Protein AF-0000000076553055 (afdb_homodimer)

InterPro domains:
  IPR004360 Glyoxalase/fosfomycin resistance/dioxygenase domain [PF00903] (12-117)
  IPR029068 Glyoxalase/Bleomycin resistance protein/Dihydroxybiphenyl dioxygenase [G3DSA:3.10.180.10] (3-123)
  IPR029068 Glyoxalase/Bleomycin resistance protein/Dihydroxybiphenyl dioxygenase [SSF54593] (8-121)
  IPR037523 Vicinal oxygen chelate (VOC), core domain [PS51819] (5-120)

Radius of gyration: 17.99 Å; Cα contacts (8 Å, |Δi|>4): 576; chains: 2; bounding box: 46×47×43 Å

Secondary structure (DSSP, 8-state):
-----EEEEEEEEEES-HHHHHHHHHHTT-EEEESTT-SSEEEEEETTEEEEEEE-TT--GGG---EEEEEE-TT-HHHHHHHHHHTTPPPSEEEEE-TTSEEEEEEE-TT--EEEEEEEPP--/-----EEEEEEEEEES-HHHHHHHHHHTT-EEEE-TT-SSEEEEEETTEEEEEEE-TT--GGG---EEEEEE-TT-HHHHHHHHHHTTPPPSEEEEE-TTSEEEEEEE-TT--EEEEEEE----

Foldseek 3Di:
DPDDDDDDDAAEAEDQWQVLQQVLVVLLVWDKDADPPDGAKMWIDDPHGIYIYGYDNPAAQVPDPAEDEAEDDPPCQVVSVVSSVVSVFDWPADFDADPVQWTWTWGADPRNYIYIYIYHHPDD/DPDDDDDDDAAEDEDQFQVLQQVLVVLLVWDKDADPPDRAKMWIDDPHGIYIYGYDNPAAQVPDPAEDEAEDDPPCQVVSVVSSVVSVFDWPADFDADPVQWTWTWGADPRNYIYIYIYGHPDD

Nearest PDB structures (foldseek):
  2zw7-assembly1_B  TM=8.137E-01  e=8.213E-08  Streptomyces verticillus
  1lqp-assembly1_B  TM=7.360E-01  e=7.766E-07  Pseudomonas aeruginosa
  5umq-assembly1_A  TM=7.474E-01  e=1.642E-06  Streptomyces sp. CB03234
  4hc5-assembly2_C  TM=7.451E-01  e=1.748E-06  Sphaerobacter thermophilus DSM 20745
  2i7r-assembly1_B  TM=7.093E-01  e=3.697E-06  Streptococcus pneumoniae

Organism: NCBI:txid570835

Structure (mmCIF, N/CA/C/O backbone):
data_AF-0000000076553055-model_v1
#
loop_
_entity.id
_entity.type
_entity.pdbx_description
1 polymer 'Glyoxalase/bleomycin resistance protein/dioxygenase superfamily protein'
#
loop_
_atom_site.group_PDB
_atom_site.id
_atom_site.type_symbol
_atom_site.label_atom_id
_atom_site.label_alt_id
_atom_site.label_comp_id
_atom_site.label_asym_id
_atom_site.label_entity_id
_atom_site.label_seq_id
_atom_site.pdbx_PDB_ins_code
_atom_site.Cartn_x
_atom_site.Cartn_y
_atom_site.Cartn_z
_atom_site.occupancy
_atom_site.B_iso_or_equiv
_atom_site.auth_seq_id
_atom_site.auth_comp_id
_atom_site.auth_asym_id
_atom_site.auth_atom_id
_atom_site.pdbx_PDB_model_num
ATOM 1 N N . MET A 1 1 ? 15.133 11.273 20.828 1 42 1 MET A N 1
ATOM 2 C CA . MET A 1 1 ? 14.531 9.953 20.609 1 42 1 MET A CA 1
ATOM 3 C C . MET A 1 1 ? 13.5 10.008 19.5 1 42 1 MET A C 1
ATOM 5 O O . MET A 1 1 ? 12.531 10.766 19.578 1 42 1 MET A O 1
ATOM 9 N N . THR A 1 2 ? 13.922 9.945 18.328 1 54 2 THR A N 1
ATOM 10 C CA . THR A 1 2 ? 13.062 10.391 17.25 1 54 2 THR A CA 1
ATOM 11 C C . THR A 1 2 ? 11.688 9.734 17.344 1 54 2 THR A C 1
ATOM 13 O O . THR A 1 2 ? 11.578 8.508 17.406 1 54 2 THR A O 1
ATOM 16 N N . ASN A 1 3 ? 10.789 10.422 17.969 1 76.19 3 ASN A N 1
ATOM 17 C CA . ASN A 1 3 ? 9.484 9.922 18.391 1 76.19 3 ASN A CA 1
ATOM 18 C C . ASN A 1 3 ? 8.695 9.344 17.219 1 76.19 3 ASN A C 1
ATOM 20 O O . ASN A 1 3 ? 8.484 10.016 16.203 1 76.19 3 ASN A O 1
ATOM 24 N N . LYS A 1 4 ? 8.508 8.023 17.312 1 90.75 4 LYS A N 1
ATOM 25 C CA . LYS A 1 4 ? 7.703 7.301 16.344 1 90.75 4 LYS A CA 1
ATOM 26 C C . LYS A 1 4 ? 6.285 7.863 16.266 1 90.75 4 LYS A C 1
ATOM 28 O O . LYS A 1 4 ? 5.715 8.258 17.281 1 90.75 4 LYS A O 1
ATOM 33 N N . SER A 1 5 ? 5.855 8.07 15.008 1 96.88 5 SER A N 1
ATOM 34 C CA . SER A 1 5 ? 4.48 8.523 14.805 1 96.88 5 SER A CA 1
ATOM 35 C C . SER A 1 5 ? 3.662 7.496 14.039 1 96.88 5 SER A C 1
ATOM 37 O O . SER A 1 5 ? 2.449 7.391 14.234 1 96.88 5 SER A O 1
ATOM 39 N N . ILE A 1 6 ? 4.336 6.668 13.258 1 98.5 6 ILE A N 1
ATOM 40 C CA . ILE A 1 6 ? 3.611 5.75 12.383 1 98.5 6 ILE A CA 1
ATOM 41 C C . ILE A 1 6 ? 3.461 4.395 13.078 1 98.5 6 ILE A C 1
ATOM 43 O O . ILE A 1 6 ? 4.453 3.783 13.477 1 98.5 6 ILE A O 1
ATOM 47 N N . ALA A 1 7 ? 2.285 3.941 13.172 1 98.25 7 ALA A N 1
ATOM 48 C CA . ALA A 1 7 ? 1.979 2.674 13.828 1 98.25 7 ALA A CA 1
ATOM 49 C C . ALA A 1 7 ? 1.843 1.545 12.805 1 98.25 7 ALA A C 1
ATOM 51 O O . ALA A 1 7 ? 2.188 0.396 13.094 1 98.25 7 ALA A O 1
ATOM 52 N N . LEU A 1 8 ? 1.341 1.896 11.656 1 98.31 8 LEU A N 1
ATOM 53 C CA . LEU A 1 8 ? 1.063 0.914 10.609 1 98.31 8 LEU A CA 1
ATOM 54 C C . LEU A 1 8 ? 0.913 1.59 9.258 1 98.31 8 LEU A C 1
ATOM 56 O O . LEU A 1 8 ? 0.391 2.703 9.164 1 98.31 8 LEU A O 1
ATOM 60 N N . VAL A 1 9 ? 1.354 0.974 8.242 1 98.81 9 VAL A N 1
ATOM 61 C CA . VAL A 1 9 ? 1.189 1.438 6.871 1 98.81 9 VAL A CA 1
ATOM 62 C C . VAL A 1 9 ? 0.343 0.44 6.086 1 98.81 9 VAL A C 1
ATOM 64 O O . VAL A 1 9 ? 0.634 -0.758 6.074 1 98.81 9 VAL A O 1
ATOM 67 N N . VAL A 1 10 ? -0.658 0.919 5.43 1 98.81 10 VAL A N 1
ATOM 68 C CA . VAL A 1 10 ? -1.62 0.045 4.77 1 98.81 10 VAL A CA 1
ATOM 69 C C . VAL A 1 10 ? -1.794 0.478 3.314 1 98.81 10 VAL A C 1
ATOM 71 O O . VAL A 1 10 ? -2.121 1.635 3.039 1 98.81 10 VAL A O 1
ATOM 74 N N . PRO A 1 11 ? -1.602 -0.403 2.377 1 98.88 11 PRO A N 1
ATOM 75 C CA . PRO A 1 11 ? -1.934 -0.042 0.997 1 98.88 11 PRO A CA 1
ATOM 76 C C . PRO A 1 11 ? -3.43 0.172 0.786 1 98.88 11 PRO A C 1
ATOM 78 O O . PRO A 1 11 ? -4.25 -0.534 1.382 1 98.88 11 PRO A O 1
ATOM 81 N N . VAL A 1 12 ? -3.738 1.107 -0.026 1 98.81 12 VAL A N 1
ATOM 82 C CA . VAL A 1 12 ? -5.109 1.354 -0.464 1 98.81 12 VAL A CA 1
ATOM 83 C C . VAL A 1 12 ? -5.223 1.112 -1.968 1 98.81 12 VAL A C 1
ATOM 85 O O . VAL A 1 12 ? -4.598 1.818 -2.764 1 98.81 12 VAL A O 1
ATOM 88 N N . LEU A 1 13 ? -5.988 0.169 -2.322 1 98.81 13 LEU A N 1
ATOM 89 C CA . LEU A 1 13 ? -6.121 -0.215 -3.725 1 98.81 13 LEU A CA 1
ATOM 90 C C . LEU A 1 13 ? -7.363 0.418 -4.344 1 98.81 13 LEU A C 1
ATOM 92 O O . LEU A 1 13 ? -8.469 0.284 -3.811 1 98.81 13 LEU A O 1
ATOM 96 N N . PRO A 1 14 ? -7.164 1.111 -5.422 1 98.69 14 PRO A N 1
ATOM 97 C CA . PRO A 1 14 ? -8.328 1.64 -6.141 1 98.69 14 PRO A CA 1
ATOM 98 C C . PRO A 1 14 ? -9.109 0.556 -6.879 1 98.69 14 PRO A C 1
ATOM 100 O O . PRO A 1 14 ? -8.508 -0.333 -7.492 1 98.69 14 PRO A O 1
ATOM 103 N N . VAL A 1 15 ? -10.367 0.671 -6.832 1 98.25 15 VAL A N 1
ATOM 104 C CA . VAL A 1 15 ? -11.227 -0.278 -7.531 1 98.25 15 VAL A CA 1
ATOM 105 C C . VAL A 1 15 ? -12.414 0.459 -8.148 1 98.25 15 VAL A C 1
ATOM 107 O O . VAL A 1 15 ? -12.859 1.481 -7.625 1 98.25 15 VAL A O 1
ATOM 110 N N . SER A 1 16 ? -12.93 -0.044 -9.25 1 96.94 16 SER A N 1
ATOM 111 C CA . SER A 1 16 ? -14.055 0.607 -9.922 1 96.94 16 SER A CA 1
ATOM 112 C C . SER A 1 16 ? -15.383 0.08 -9.398 1 96.94 16 SER A C 1
ATOM 114 O O . SER A 1 16 ? -16.406 0.774 -9.469 1 96.94 16 SER A O 1
ATOM 116 N N . ASP A 1 17 ? -15.43 -1.115 -8.961 1 95.94 17 ASP A N 1
ATOM 117 C CA . ASP A 1 17 ? -16.594 -1.816 -8.406 1 95.94 17 ASP A CA 1
ATOM 118 C C . ASP A 1 17 ? -16.219 -2.574 -7.137 1 95.94 17 ASP A C 1
ATOM 120 O O . ASP A 1 17 ? -15.508 -3.586 -7.195 1 95.94 17 ASP A O 1
ATOM 124 N N . LEU A 1 18 ? -16.734 -2.115 -6.059 1 96.56 18 LEU A N 1
ATOM 125 C CA . LEU A 1 18 ? -16.328 -2.625 -4.754 1 96.56 18 LEU A CA 1
ATOM 126 C C . LEU A 1 18 ? -16.75 -4.078 -4.582 1 96.56 18 LEU A C 1
ATOM 128 O O . LEU A 1 18 ? -15.977 -4.902 -4.086 1 96.56 18 LEU A O 1
ATOM 132 N N . THR A 1 19 ? -17.953 -4.395 -4.965 1 96.12 19 THR A N 1
ATOM 133 C CA . THR A 1 19 ? -18.469 -5.754 -4.816 1 96.12 19 THR A CA 1
ATOM 134 C C . THR A 1 19 ? -17.625 -6.734 -5.633 1 96.12 19 THR A C 1
ATOM 136 O O . THR A 1 19 ? -17.234 -7.793 -5.133 1 96.12 19 THR A O 1
ATOM 139 N N . ARG A 1 20 ? -17.359 -6.363 -6.852 1 96.94 20 ARG A N 1
ATOM 140 C CA . ARG A 1 20 ? -16.531 -7.199 -7.711 1 96.94 20 ARG A CA 1
ATOM 141 C C . ARG A 1 20 ? -15.141 -7.391 -7.113 1 96.94 20 ARG A C 1
ATOM 143 O O . ARG A 1 20 ? -14.594 -8.5 -7.137 1 96.94 20 ARG A O 1
ATOM 150 N N . ALA A 1 21 ? -14.594 -6.348 -6.566 1 97.88 21 ALA A N 1
ATOM 151 C CA . ALA A 1 21 ? -13.266 -6.422 -5.953 1 97.88 21 ALA A CA 1
ATOM 152 C C . ALA A 1 21 ? -13.281 -7.336 -4.734 1 97.88 21 ALA A C 1
ATOM 154 O O . ALA A 1 21 ? -12.414 -8.203 -4.59 1 97.88 21 ALA A O 1
ATOM 155 N N . ILE A 1 22 ? -14.203 -7.184 -3.898 1 97.44 22 ILE A N 1
ATOM 156 C CA . ILE A 1 22 ? -14.32 -7.98 -2.684 1 97.44 22 ILE A CA 1
ATOM 157 C C . ILE A 1 22 ? -14.414 -9.461 -3.045 1 97.44 22 ILE A C 1
ATOM 159 O O . ILE A 1 22 ? -13.734 -10.297 -2.447 1 97.44 22 ILE A O 1
ATOM 163 N N . ASP A 1 23 ? -15.195 -9.758 -4.051 1 98.31 23 ASP A N 1
ATOM 164 C CA . ASP A 1 23 ? -15.328 -11.141 -4.5 1 98.31 23 ASP A CA 1
ATOM 165 C C . ASP A 1 23 ? -13.977 -11.695 -4.957 1 98.31 23 ASP A C 1
ATOM 167 O O . ASP A 1 23 ? -13.633 -12.836 -4.637 1 98.31 23 ASP A O 1
ATOM 171 N N . PHE A 1 24 ? -13.297 -10.906 -5.672 1 98.81 24 PHE A N 1
ATOM 172 C CA . PHE A 1 24 ? -11.977 -11.312 -6.145 1 98.81 24 PHE A CA 1
ATOM 173 C C . PHE A 1 24 ? -11.055 -11.617 -4.977 1 98.81 24 PHE A C 1
ATOM 175 O O . PHE A 1 24 ? -10.422 -12.672 -4.941 1 98.81 24 PHE A O 1
ATOM 182 N N . TYR A 1 25 ? -10.969 -10.75 -4.027 1 98.75 25 TYR A N 1
ATOM 183 C CA . TYR A 1 25 ? -10.023 -10.906 -2.93 1 98.75 25 TYR A CA 1
ATOM 184 C C . TYR A 1 25 ? -10.469 -12.016 -1.979 1 98.75 25 TYR A C 1
ATOM 186 O O . TYR A 1 25 ? -9.633 -12.648 -1.326 1 98.75 25 TYR A O 1
ATOM 194 N N . HIS A 1 26 ? -11.742 -12.289 -1.912 1 98.62 26 HIS A N 1
ATOM 195 C CA . HIS A 1 26 ? -12.203 -13.469 -1.186 1 98.62 26 HIS A CA 1
ATOM 196 C C . HIS A 1 26 ? -11.617 -14.75 -1.784 1 98.62 26 HIS A C 1
ATOM 198 O O . HIS A 1 26 ? -11.242 -15.664 -1.052 1 98.62 26 HIS A O 1
ATOM 204 N N . ARG A 1 27 ? -11.547 -14.766 -3.113 1 98.44 27 ARG A N 1
ATOM 205 C CA . ARG A 1 27 ? -10.969 -15.922 -3.781 1 98.44 27 ARG A CA 1
ATOM 206 C C . ARG A 1 27 ? -9.477 -16.047 -3.467 1 98.44 27 ARG A C 1
ATOM 208 O O . ARG A 1 27 ? -8.898 -17.125 -3.613 1 98.44 27 ARG A O 1
ATOM 215 N N . LEU A 1 28 ? -8.914 -14.961 -3.09 1 98.38 28 LEU A N 1
ATOM 216 C CA . LEU A 1 28 ? -7.512 -14.984 -2.701 1 98.38 28 LEU A CA 1
ATOM 217 C C . LEU A 1 28 ? -7.363 -15.297 -1.216 1 98.38 28 LEU A C 1
ATOM 219 O O . LEU A 1 28 ? -6.25 -15.297 -0.683 1 98.38 28 LEU A O 1
ATOM 223 N N . GLY A 1 29 ? -8.406 -15.469 -0.526 1 98.06 29 GLY A N 1
ATOM 224 C CA . GLY A 1 29 ? -8.359 -15.883 0.867 1 98.06 29 GLY A CA 1
ATOM 225 C C . GLY A 1 29 ? -8.477 -14.719 1.838 1 98.06 29 GLY A C 1
ATOM 226 O O . GLY A 1 29 ? -8.312 -14.898 3.047 1 98.06 29 GLY A O 1
ATOM 227 N N . PHE A 1 30 ? -8.727 -13.555 1.331 1 98.56 30 PHE A N 1
ATOM 228 C CA . PHE A 1 30 ? -8.945 -12.414 2.213 1 98.56 30 PHE A CA 1
ATOM 229 C C . PHE A 1 30 ? -10.359 -12.43 2.773 1 98.56 30 PHE A C 1
ATOM 231 O O . PHE A 1 30 ? -11.305 -12.844 2.092 1 98.56 30 PHE A O 1
ATOM 238 N N . THR A 1 31 ? -10.461 -11.938 4.016 1 98.06 31 THR A N 1
ATOM 239 C CA . THR A 1 31 ? -11.758 -11.555 4.551 1 98.06 31 THR A CA 1
ATOM 240 C C . THR A 1 31 ? -12.008 -10.062 4.344 1 98.06 31 THR A C 1
ATOM 242 O O . THR A 1 31 ? -11.086 -9.312 4.02 1 98.06 31 THR A O 1
ATOM 245 N N . SER A 1 32 ? -13.297 -9.602 4.449 1 96.81 32 SER A N 1
ATOM 246 C CA . SER A 1 32 ? -13.594 -8.211 4.141 1 96.81 32 SER A CA 1
ATOM 247 C C . SER A 1 32 ? -14.617 -7.633 5.121 1 96.81 32 SER A C 1
ATOM 249 O O . SER A 1 32 ? -15.367 -8.383 5.75 1 96.81 32 SER A O 1
ATOM 251 N N . LYS A 1 33 ? -14.531 -6.352 5.285 1 94.75 33 LYS A N 1
ATOM 252 C CA . LYS A 1 33 ? -15.531 -5.531 5.969 1 94.75 33 LYS A CA 1
ATOM 253 C C . LYS A 1 33 ? -15.773 -4.223 5.223 1 94.75 33 LYS A C 1
ATOM 255 O O . LYS A 1 33 ? -14.828 -3.473 4.957 1 94.75 33 LYS A O 1
ATOM 260 N N . ARG A 1 34 ? -16.984 -3.961 4.844 1 92.5 34 ARG A N 1
ATOM 261 C CA . ARG A 1 34 ? -17.312 -2.691 4.203 1 92.5 34 ARG A CA 1
ATOM 262 C C . ARG A 1 34 ? -17.422 -1.572 5.234 1 92.5 34 ARG A C 1
ATOM 264 O O . ARG A 1 34 ? -17.812 -1.813 6.379 1 92.5 34 ARG A O 1
ATOM 271 N N . TYR A 1 35 ? -16.938 -0.39 4.676 1 83.75 35 TYR A N 1
ATOM 272 C CA . TYR A 1 35 ? -17.203 0.773 5.512 1 83.75 35 TYR A CA 1
ATOM 273 C C . TYR A 1 35 ? -18.688 1.13 5.5 1 83.75 35 TYR A C 1
ATOM 275 O O . TYR A 1 35 ? -19.25 1.438 4.445 1 83.75 35 TYR A O 1
ATOM 283 N N . ARG A 1 36 ? -19.203 1.171 6.652 1 75.31 36 ARG A N 1
ATOM 284 C CA . ARG A 1 36 ? -20.641 1.427 6.762 1 75.31 36 ARG A CA 1
ATOM 285 C C . ARG A 1 36 ? -21.391 0.846 5.57 1 75.31 36 ARG A C 1
ATOM 287 O O . ARG A 1 36 ? -20.828 0.099 4.773 1 75.31 36 ARG A O 1
ATOM 294 N N . ASP A 1 37 ? -22.641 1.062 5.414 1 63.97 37 ASP A N 1
ATOM 295 C CA . ASP A 1 37 ? -23.484 0.539 4.348 1 63.97 37 ASP A CA 1
ATOM 296 C C . ASP A 1 37 ? -23.172 1.215 3.016 1 63.97 37 ASP A C 1
ATOM 298 O O . ASP A 1 37 ? -23.953 1.094 2.061 1 63.97 37 ASP A O 1
ATOM 302 N N . GLY A 1 38 ? -21.891 1.761 3.037 1 70.62 38 GLY A N 1
ATOM 303 C CA . GLY A 1 38 ? -21.656 2.428 1.766 1 70.62 38 GLY A CA 1
ATOM 304 C C . GLY A 1 38 ? -20.859 1.587 0.787 1 70.62 38 GLY A C 1
ATOM 305 O O . GLY A 1 38 ? -20.453 0.468 1.107 1 70.62 38 GLY A O 1
ATOM 306 N N . ASP A 1 39 ? -20.844 1.994 -0.459 1 81.25 39 ASP A N 1
ATOM 307 C CA . ASP A 1 39 ? -20.25 1.276 -1.581 1 81.25 39 ASP A CA 1
ATOM 308 C C . ASP A 1 39 ? -18.969 1.971 -2.062 1 81.25 39 ASP A C 1
ATOM 310 O O . ASP A 1 39 ? -18.641 1.913 -3.248 1 81.25 39 ASP A O 1
ATOM 314 N N . PHE A 1 40 ? -18.234 2.539 -1.039 1 91.81 40 PHE A N 1
ATOM 315 C CA . PHE A 1 40 ? -17.109 3.303 -1.578 1 91.81 40 PHE A CA 1
ATOM 316 C C . PHE A 1 40 ? -15.805 2.871 -0.935 1 91.81 40 PHE A C 1
ATOM 318 O O . PHE A 1 40 ? -14.719 3.219 -1.418 1 91.81 40 PHE A O 1
ATOM 325 N N . TYR A 1 41 ? -15.992 2.072 0.13 1 96.62 41 TYR A N 1
ATOM 326 C CA . TYR A 1 41 ? -14.773 1.735 0.861 1 96.62 41 TYR A CA 1
ATOM 327 C C . TYR A 1 41 ? -14.93 0.403 1.585 1 96.62 41 TYR A C 1
ATOM 329 O O . TYR A 1 41 ? -15.984 0.113 2.154 1 96.62 41 TYR A O 1
ATOM 337 N N . ALA A 1 42 ? -13.859 -0.433 1.604 1 97.31 42 ALA A N 1
ATOM 338 C CA . ALA A 1 42 ? -13.844 -1.699 2.332 1 97.31 42 ALA A CA 1
ATOM 339 C C . ALA A 1 42 ? -12.453 -2.006 2.875 1 97.31 42 ALA A C 1
ATOM 341 O O . ALA A 1 42 ? -11.453 -1.512 2.35 1 97.31 42 ALA A O 1
ATOM 342 N N . PHE A 1 43 ? -12.445 -2.775 3.908 1 97.81 43 PHE A N 1
ATOM 343 C CA . PHE A 1 43 ? -11.227 -3.322 4.496 1 97.81 43 PHE A CA 1
ATOM 344 C C . PHE A 1 43 ? -11.094 -4.809 4.188 1 97.81 43 PHE A C 1
ATOM 346 O O . PHE A 1 43 ? -12.07 -5.559 4.281 1 97.81 43 PHE A O 1
ATOM 353 N N . ILE A 1 44 ? -9.891 -5.207 3.822 1 98.31 44 ILE A N 1
ATOM 354 C CA . ILE A 1 44 ? -9.664 -6.637 3.635 1 98.31 44 ILE A CA 1
ATOM 355 C C . ILE A 1 44 ? -8.453 -7.078 4.457 1 98.31 44 ILE A C 1
ATOM 357 O O . ILE A 1 44 ? -7.559 -6.277 4.738 1 98.31 44 ILE A O 1
ATOM 361 N N . GLN A 1 45 ? -8.438 -8.359 4.844 1 98.31 45 GLN A N 1
ATOM 362 C CA . GLN A 1 45 ? -7.383 -8.859 5.723 1 98.31 45 GLN A CA 1
ATOM 363 C C . GLN A 1 45 ? -7.062 -10.32 5.422 1 98.31 45 GLN A C 1
ATOM 365 O O . GLN A 1 45 ? -7.957 -11.109 5.117 1 98.31 45 GLN A O 1
ATOM 370 N N . ARG A 1 46 ? -5.883 -10.633 5.465 1 98.31 46 ARG A N 1
ATOM 371 C CA . ARG A 1 46 ? -5.391 -12 5.406 1 98.31 46 ARG A CA 1
ATOM 372 C C . ARG A 1 46 ? -4.094 -12.156 6.195 1 98.31 46 ARG A C 1
ATOM 374 O O . ARG A 1 46 ? -3.213 -11.297 6.121 1 98.31 46 ARG A O 1
ATOM 381 N N . ASP A 1 47 ? -3.932 -13.188 7 1 98.25 47 ASP A N 1
ATOM 382 C CA . ASP A 1 47 ? -2.727 -13.547 7.742 1 98.25 47 ASP A CA 1
ATOM 383 C C . ASP A 1 47 ? -2.301 -12.414 8.68 1 98.25 47 ASP A C 1
ATOM 385 O O . ASP A 1 47 ? -1.106 -12.172 8.867 1 98.25 47 ASP A O 1
ATOM 389 N N . GLY A 1 48 ? -3.268 -11.609 9.148 1 97.38 48 GLY A N 1
ATOM 390 C CA . GLY A 1 48 ? -2.994 -10.531 10.086 1 97.38 48 GLY A CA 1
ATOM 391 C C . GLY A 1 48 ? -2.598 -9.234 9.414 1 97.38 48 GLY A C 1
ATOM 392 O O . GLY A 1 48 ? -2.223 -8.266 10.078 1 97.38 48 GLY A O 1
ATOM 393 N N . HIS A 1 49 ? -2.658 -9.219 8.086 1 98.38 49 HIS A N 1
ATOM 394 C CA . HIS A 1 49 ? -2.309 -8.016 7.336 1 98.38 49 HIS A CA 1
ATOM 395 C C . HIS A 1 49 ? -3.543 -7.383 6.707 1 98.38 49 HIS A C 1
ATOM 397 O O . HIS A 1 49 ? -4.414 -8.086 6.191 1 98.38 49 HIS A O 1
ATOM 403 N N . GLU A 1 50 ? -3.559 -6.055 6.719 1 98.38 50 GLU A N 1
ATOM 404 C CA . GLU A 1 50 ? -4.715 -5.293 6.254 1 98.38 50 GLU A CA 1
ATOM 405 C C . GLU A 1 50 ? -4.391 -4.516 4.98 1 98.38 50 GLU A C 1
ATOM 407 O O . GLU A 1 50 ? -3.283 -3.994 4.836 1 98.38 50 GLU A O 1
ATOM 412 N N . LEU A 1 51 ? -5.352 -4.461 4.105 1 98.81 51 LEU A N 1
ATOM 413 C CA . LEU A 1 51 ? -5.406 -3.547 2.969 1 98.81 51 LEU A CA 1
ATOM 414 C C . LEU A 1 51 ? -6.766 -2.855 2.893 1 98.81 51 LEU A C 1
ATOM 416 O O . LEU A 1 51 ? -7.738 -3.326 3.482 1 98.81 51 LEU A O 1
ATOM 420 N N . HIS A 1 52 ? -6.746 -1.764 2.217 1 98.75 52 HIS A N 1
ATOM 421 C CA . HIS A 1 52 ? -8.008 -1.086 1.942 1 98.75 52 HIS A CA 1
ATOM 422 C C . HIS A 1 52 ? -8.352 -1.132 0.457 1 98.75 52 HIS A C 1
ATOM 424 O O . HIS A 1 52 ? -7.449 -1.171 -0.388 1 98.75 52 HIS A O 1
ATOM 430 N N . LEU A 1 53 ? -9.617 -1.184 0.204 1 98.44 53 LEU A N 1
ATOM 431 C CA . LEU A 1 53 ? -10.172 -0.984 -1.128 1 98.44 53 LEU A CA 1
ATOM 432 C C . LEU A 1 53 ? -10.969 0.318 -1.195 1 98.44 53 LEU A C 1
ATOM 434 O O . LEU A 1 53 ? -11.828 0.571 -0.348 1 98.44 53 LEU A O 1
ATOM 438 N N . ARG A 1 54 ? -10.641 1.112 -2.166 1 97.75 54 ARG A N 1
ATOM 439 C CA . ARG A 1 54 ? -11.32 2.395 -2.324 1 97.75 54 ARG A CA 1
ATOM 440 C C . ARG A 1 54 ? -11.891 2.541 -3.73 1 97.75 54 ARG A C 1
ATOM 442 O O . ARG A 1 54 ? -11.172 2.389 -4.719 1 97.75 54 ARG A O 1
ATOM 449 N N . LYS A 1 55 ? -13.094 2.918 -3.771 1 96.19 55 LYS A N 1
ATOM 450 C CA . LYS A 1 55 ? -13.727 3.121 -5.074 1 96.19 55 LYS A CA 1
ATOM 451 C C . LYS A 1 55 ? -13.125 4.328 -5.793 1 96.19 55 LYS A C 1
ATOM 453 O O . LYS A 1 55 ? -12.977 5.398 -5.203 1 96.19 55 LYS A O 1
ATOM 458 N N . PHE A 1 56 ? -12.727 4.07 -6.988 1 95 56 PHE A N 1
ATOM 459 C CA . PHE A 1 56 ? -12.195 5.066 -7.914 1 95 56 PHE A CA 1
ATOM 460 C C . PHE A 1 56 ? -12.875 4.957 -9.273 1 95 56 PHE A C 1
ATOM 462 O O . PHE A 1 56 ? -12.461 4.156 -10.117 1 95 56 PHE A O 1
ATOM 469 N N . SER A 1 57 ? -13.844 5.734 -9.586 1 87.19 57 SER A N 1
ATOM 470 C CA . SER A 1 57 ? -14.805 5.539 -10.664 1 87.19 57 SER A CA 1
ATOM 471 C C . SER A 1 57 ? -14.148 5.699 -12.031 1 87.19 57 SER A C 1
ATOM 473 O O . SER A 1 57 ? -14.562 5.07 -13.008 1 87.19 57 SER A O 1
ATOM 475 N N . THR A 1 58 ? -13.133 6.469 -12.203 1 89.5 58 THR A N 1
ATOM 476 C CA . THR A 1 58 ? -12.531 6.73 -13.508 1 89.5 58 THR A CA 1
ATOM 477 C C . THR A 1 58 ? -11.289 5.867 -13.719 1 89.5 58 THR A C 1
ATOM 479 O O . THR A 1 58 ? -10.414 6.211 -14.516 1 89.5 58 THR A O 1
ATOM 482 N N . LEU A 1 59 ? -11.312 4.82 -13.062 1 93.94 59 LEU A N 1
ATOM 483 C CA . LEU A 1 59 ? -10.133 3.957 -13.094 1 93.94 59 LEU A CA 1
ATOM 484 C C . LEU A 1 59 ? -10.031 3.234 -14.438 1 93.94 59 LEU A C 1
ATOM 486 O O . LEU A 1 59 ? -11.023 2.688 -14.93 1 93.94 59 LEU A O 1
ATOM 490 N N . ASN A 1 60 ? -8.836 3.33 -15.008 1 93.06 60 ASN A N 1
ATOM 491 C CA . ASN A 1 60 ? -8.477 2.531 -16.172 1 93.06 60 ASN A CA 1
ATOM 492 C C . ASN A 1 60 ? -7.531 1.39 -15.805 1 93.06 60 ASN A C 1
ATOM 494 O O . ASN A 1 60 ? -6.355 1.617 -15.523 1 93.06 60 ASN A O 1
ATOM 498 N N . ALA A 1 61 ? -7.988 0.195 -15.898 1 94.5 61 ALA A N 1
ATOM 499 C CA . ALA A 1 61 ? -7.246 -0.977 -15.438 1 94.5 61 ALA A CA 1
ATOM 500 C C . ALA A 1 61 ? -5.941 -1.136 -16.219 1 94.5 61 ALA A C 1
ATOM 502 O O . ALA A 1 61 ? -4.926 -1.543 -15.648 1 94.5 61 ALA A O 1
ATOM 503 N N . GLU A 1 62 ? -5.949 -0.81 -17.438 1 92.44 62 GLU A N 1
ATOM 504 C CA . GLU A 1 62 ? -4.789 -1.025 -18.297 1 92.44 62 GLU A CA 1
ATOM 505 C C . GLU A 1 62 ? -3.668 -0.047 -17.969 1 92.44 62 GLU A C 1
ATOM 507 O O . GLU A 1 62 ? -2.496 -0.324 -18.234 1 92.44 62 GLU A O 1
ATOM 512 N N . GLN A 1 63 ? -4.043 1.033 -17.375 1 92.94 63 GLN A N 1
ATOM 513 C CA . GLN A 1 63 ? -3.059 2.07 -17.094 1 92.94 63 GLN A CA 1
ATOM 514 C C . GLN A 1 63 ? -2.848 2.23 -15.586 1 92.94 63 GLN A C 1
ATOM 516 O O . GLN A 1 63 ? -2.193 3.176 -15.141 1 92.94 63 GLN A O 1
ATOM 521 N N . ASN A 1 64 ? -3.451 1.379 -14.852 1 97 64 ASN A N 1
ATOM 522 C CA . ASN A 1 64 ? -3.377 1.454 -13.398 1 97 64 ASN A CA 1
ATOM 523 C C . ASN A 1 64 ? -1.969 1.149 -12.891 1 97 64 ASN A C 1
ATOM 525 O O . ASN A 1 64 ? -1.486 0.024 -13.031 1 97 64 ASN A O 1
ATOM 529 N N . PRO A 1 65 ? -1.337 2.135 -12.281 1 97.69 65 PRO A N 1
ATOM 530 C CA . PRO A 1 65 ? 0.046 1.934 -11.844 1 97.69 65 PRO A CA 1
ATOM 531 C C . PRO A 1 65 ? 0.137 1.287 -10.461 1 97.69 65 PRO A C 1
ATOM 533 O O . PRO A 1 65 ? 1.238 1.011 -9.977 1 97.69 65 PRO A O 1
ATOM 536 N N . THR A 1 66 ? -0.943 1.055 -9.797 1 98.31 66 THR A N 1
ATOM 537 C CA . THR A 1 66 ? -0.983 0.614 -8.406 1 98.31 66 THR A CA 1
ATOM 538 C C . THR A 1 66 ? -0.385 -0.782 -8.266 1 98.31 66 THR A C 1
ATOM 540 O O . THR A 1 66 ? -0.654 -1.664 -9.086 1 98.31 66 THR A O 1
ATOM 543 N N . SER A 1 67 ? 0.455 -0.947 -7.246 1 98.75 67 SER A N 1
ATOM 544 C CA . SER A 1 67 ? 1.104 -2.225 -6.969 1 98.75 67 SER A CA 1
ATOM 545 C C . SER A 1 67 ? 1.311 -2.426 -5.469 1 98.75 67 SER A C 1
ATOM 547 O O . SER A 1 67 ? 1.41 -1.455 -4.715 1 98.75 67 SER A O 1
ATOM 549 N N . VAL A 1 68 ? 1.3 -3.65 -5.055 1 98.88 68 VAL A N 1
ATOM 550 C CA . VAL A 1 68 ? 1.583 -4.062 -3.684 1 98.88 68 VAL A CA 1
ATOM 551 C C . VAL A 1 68 ? 2.52 -5.27 -3.689 1 98.88 68 VAL A C 1
ATOM 553 O O . VAL A 1 68 ? 2.367 -6.176 -4.512 1 98.88 68 VAL A O 1
ATOM 556 N N . TYR A 1 69 ? 3.447 -5.246 -2.822 1 98.88 69 TYR A N 1
ATOM 557 C CA . TYR A 1 69 ? 4.352 -6.379 -2.654 1 98.88 69 TYR A CA 1
ATOM 558 C C . TYR A 1 69 ? 4.012 -7.164 -1.395 1 98.88 69 TYR A C 1
ATOM 560 O O . TYR A 1 69 ? 3.947 -6.602 -0.3 1 98.88 69 TYR A O 1
ATOM 568 N N . PHE A 1 70 ? 3.803 -8.422 -1.575 1 98.88 70 PHE A N 1
ATOM 569 C CA . PHE A 1 70 ? 3.592 -9.359 -0.475 1 98.88 70 PHE A CA 1
ATOM 570 C C . PHE A 1 70 ? 4.84 -10.195 -0.232 1 98.88 70 PHE A C 1
ATOM 572 O O . PHE A 1 70 ? 5.156 -11.094 -1.019 1 98.88 70 PHE A O 1
ATOM 579 N N . TYR A 1 71 ? 5.52 -9.906 0.846 1 98.69 71 TYR A N 1
ATOM 580 C CA . TYR A 1 71 ? 6.586 -10.805 1.275 1 98.69 71 TYR A CA 1
ATOM 581 C C . TYR A 1 71 ? 6.008 -12.07 1.899 1 98.69 71 TYR A C 1
ATOM 583 O O . TYR A 1 71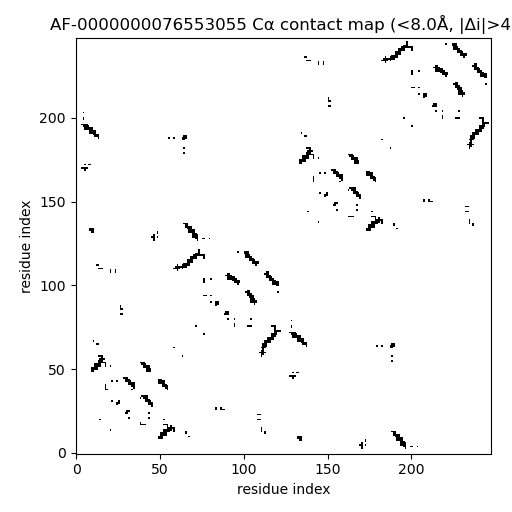 ? 5.184 -12 2.814 1 98.69 71 TYR A O 1
ATOM 591 N N . LEU A 1 72 ? 6.523 -13.117 1.401 1 98.44 72 LEU A N 1
ATOM 592 C CA . LEU A 1 72 ? 6.012 -14.398 1.89 1 98.44 72 LEU A CA 1
ATOM 593 C C . LEU A 1 72 ? 7.02 -15.062 2.82 1 98.44 72 LEU A C 1
ATOM 595 O O . LEU A 1 72 ? 8.227 -14.828 2.711 1 98.44 72 LEU A O 1
ATOM 599 N N . ILE A 1 73 ? 6.449 -15.844 3.713 1 97.25 73 ILE A N 1
ATOM 600 C CA . ILE A 1 73 ? 7.293 -16.75 4.492 1 97.25 73 ILE A CA 1
ATOM 601 C C . ILE A 1 73 ? 8.016 -17.703 3.559 1 97.25 73 ILE A C 1
ATOM 603 O O . ILE A 1 73 ? 7.422 -18.25 2.623 1 97.25 73 ILE A O 1
ATOM 607 N N . GLU A 1 74 ? 9.227 -17.922 3.818 1 96.31 74 GLU A N 1
ATOM 608 C CA . GLU A 1 74 ? 10.055 -18.766 2.965 1 96.31 74 GLU A CA 1
ATOM 609 C C . GLU A 1 74 ? 9.422 -20.156 2.783 1 96.31 74 GLU A C 1
ATOM 611 O O . GLU A 1 74 ? 8.953 -20.75 3.748 1 96.31 74 GLU A O 1
ATOM 616 N N . GLY A 1 75 ? 9.352 -20.562 1.535 1 95 75 GLY A N 1
ATOM 617 C CA . GLY A 1 75 ? 8.883 -21.906 1.228 1 95 75 GLY A CA 1
ATOM 618 C C . GLY A 1 75 ? 7.383 -21.984 1.043 1 95 75 GLY A C 1
ATOM 619 O O . GLY A 1 75 ? 6.836 -23.078 0.848 1 95 75 GLY A O 1
ATOM 620 N N . THR A 1 76 ? 6.691 -20.859 0.999 1 97.12 76 THR A N 1
ATOM 621 C CA . THR A 1 76 ? 5.234 -20.922 0.959 1 97.12 76 THR A CA 1
ATOM 622 C C . THR A 1 76 ? 4.707 -20.453 -0.396 1 97.12 76 THR A C 1
ATOM 624 O O . THR A 1 76 ? 3.525 -20.625 -0.702 1 97.12 76 THR A O 1
ATOM 627 N N . ALA A 1 77 ? 5.523 -19.953 -1.227 1 97.88 77 ALA A N 1
ATOM 628 C CA . ALA A 1 77 ? 5.09 -19.312 -2.461 1 97.88 77 ALA A CA 1
ATOM 629 C C . ALA A 1 77 ? 4.422 -20.312 -3.4 1 97.88 77 ALA A C 1
ATOM 631 O O . ALA A 1 77 ? 3.361 -20.031 -3.963 1 97.88 77 ALA A O 1
ATOM 632 N N . ALA A 1 78 ? 5.004 -21.438 -3.568 1 97.5 78 ALA A N 1
ATOM 633 C CA . ALA A 1 78 ? 4.48 -22.438 -4.504 1 97.5 78 ALA A CA 1
ATOM 634 C C . ALA A 1 78 ? 3.08 -22.891 -4.098 1 97.5 78 ALA A C 1
ATOM 636 O O . ALA A 1 78 ? 2.18 -22.969 -4.938 1 97.5 78 ALA A O 1
ATOM 637 N N . ALA A 1 79 ? 2.932 -23.172 -2.895 1 97.69 79 ALA A N 1
ATOM 638 C CA . ALA A 1 79 ? 1.628 -23.594 -2.395 1 97.69 79 ALA A CA 1
ATOM 639 C C . ALA A 1 79 ? 0.59 -22.484 -2.539 1 97.69 79 ALA A C 1
ATOM 641 O O . ALA A 1 79 ? -0.566 -22.75 -2.879 1 97.69 79 ALA A O 1
ATOM 642 N N . LEU A 1 80 ? 1.008 -21.266 -2.27 1 98.31 80 LEU A N 1
ATOM 643 C CA . LEU A 1 80 ? 0.088 -20.141 -2.377 1 98.31 80 LEU A CA 1
ATOM 644 C C . LEU A 1 80 ? -0.35 -19.938 -3.822 1 98.31 80 LEU A C 1
ATOM 646 O O . LEU A 1 80 ? -1.532 -19.703 -4.09 1 98.31 80 LEU A O 1
ATOM 650 N N . GLU A 1 81 ? 0.583 -20 -4.68 1 98.44 81 GLU A N 1
ATOM 651 C CA . GLU A 1 81 ? 0.248 -19.875 -6.098 1 98.44 81 GLU A CA 1
ATOM 652 C C . GLU A 1 81 ? -0.748 -20.938 -6.52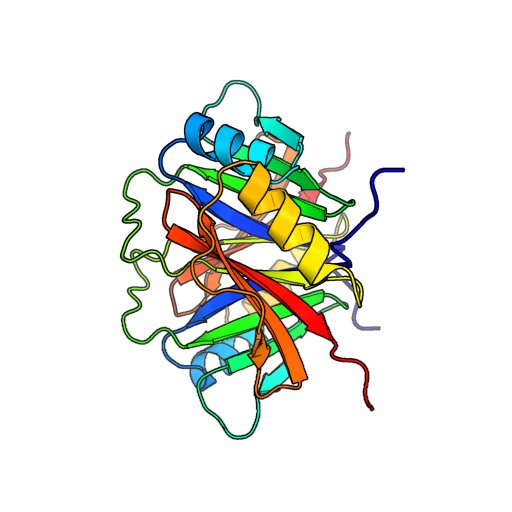7 1 98.44 81 GLU A C 1
ATOM 654 O O . GLU A 1 81 ? -1.718 -20.656 -7.23 1 98.44 81 GLU A O 1
ATOM 659 N N . ALA A 1 82 ? -0.478 -22.141 -6.125 1 98.25 82 ALA A N 1
ATOM 660 C CA . ALA A 1 82 ? -1.371 -23.25 -6.457 1 98.25 82 ALA A CA 1
ATOM 661 C C . ALA A 1 82 ? -2.771 -23.016 -5.902 1 98.25 82 ALA A C 1
ATOM 663 O O . ALA A 1 82 ? -3.768 -23.297 -6.566 1 98.25 82 ALA A O 1
ATOM 664 N N . GLU A 1 83 ? -2.789 -22.5 -4.723 1 97.88 83 GLU A N 1
ATOM 665 C CA . GLU A 1 83 ? -4.062 -22.156 -4.098 1 97.88 83 GLU A CA 1
ATOM 666 C C . GLU A 1 83 ? -4.828 -21.141 -4.938 1 97.88 83 GLU A C 1
ATOM 668 O O . GLU A 1 83 ? -6.031 -21.281 -5.16 1 97.88 83 GLU A O 1
ATOM 673 N N . PHE A 1 84 ? -4.145 -20.125 -5.379 1 98.44 84 PHE A N 1
ATOM 674 C CA . PHE A 1 84 ? -4.777 -19.094 -6.184 1 98.44 84 PHE A CA 1
ATOM 675 C C . PHE A 1 84 ? -5.27 -19.656 -7.512 1 98.44 84 PHE A C 1
ATOM 677 O O . PHE A 1 84 ? -6.391 -19.391 -7.938 1 98.44 84 PHE A O 1
ATOM 684 N N . ARG A 1 85 ? -4.527 -20.469 -8.133 1 98.31 85 ARG A N 1
ATOM 685 C CA . ARG A 1 85 ? -4.93 -21.109 -9.383 1 98.31 85 ARG A CA 1
ATOM 686 C C . ARG A 1 85 ? -6.172 -21.969 -9.188 1 98.31 85 ARG A C 1
ATOM 688 O O . ARG A 1 85 ? -7.094 -21.938 -10 1 98.31 85 ARG A O 1
ATOM 695 N N . ALA A 1 86 ? -6.152 -22.688 -8.172 1 98.06 86 ALA A N 1
ATOM 696 C CA . ALA A 1 86 ? -7.266 -23.578 -7.871 1 98.06 86 ALA A CA 1
ATOM 697 C C . ALA A 1 86 ? -8.555 -22.797 -7.645 1 98.06 86 ALA A C 1
ATOM 699 O O . ALA A 1 86 ? -9.656 -23.328 -7.844 1 98.06 86 ALA A O 1
ATOM 700 N N . SER A 1 87 ? -8.359 -21.594 -7.223 1 97.94 87 SER A N 1
ATOM 701 C CA . SER A 1 87 ? -9.516 -20.734 -6.973 1 97.94 87 SER A CA 1
ATOM 702 C C . SER A 1 87 ? -9.953 -20.016 -8.242 1 97.94 87 SER A C 1
ATOM 704 O O . SER A 1 87 ? -10.82 -19.141 -8.203 1 97.94 87 SER A O 1
ATOM 706 N N . GLY A 1 88 ? -9.266 -20.25 -9.32 1 98 88 GLY A N 1
ATOM 707 C CA . GLY A 1 88 ? -9.656 -19.719 -10.617 1 98 88 GLY A CA 1
ATOM 708 C C . GLY A 1 88 ? -8.953 -18.422 -10.969 1 98 88 GLY A C 1
ATOM 709 O O . GLY A 1 88 ? -9.359 -17.719 -11.898 1 98 88 GLY A O 1
ATOM 710 N N . ILE A 1 89 ? -7.949 -18.141 -10.289 1 98.25 89 ILE A N 1
ATOM 711 C CA . ILE A 1 89 ? -7.227 -16.891 -10.516 1 98.25 89 ILE A CA 1
ATOM 712 C C . ILE A 1 89 ? -6.156 -17.109 -11.586 1 98.25 89 ILE A C 1
ATOM 714 O O . ILE A 1 89 ? -5.418 -18.094 -11.547 1 98.25 89 ILE A O 1
ATOM 718 N N . THR A 1 90 ? -6.102 -16.172 -12.523 1 98.19 90 THR A N 1
ATOM 719 C CA . THR A 1 90 ? -5.043 -16.188 -13.523 1 98.19 90 THR A CA 1
ATOM 720 C C . THR A 1 90 ? -3.754 -15.602 -12.953 1 98.19 90 THR A C 1
ATOM 722 O O . THR A 1 90 ? -3.746 -14.477 -12.445 1 98.19 90 THR A O 1
ATOM 725 N N . ILE A 1 91 ? -2.723 -16.375 -13.047 1 98.75 91 ILE A N 1
ATOM 726 C CA . ILE A 1 91 ? -1.39 -15.914 -12.68 1 98.75 91 ILE A CA 1
ATOM 727 C C . ILE A 1 91 ? -0.701 -15.297 -13.891 1 98.75 91 ILE A C 1
ATOM 729 O O . ILE A 1 91 ? -0.469 -15.984 -14.891 1 98.75 91 ILE A O 1
ATOM 733 N N . ARG A 1 92 ? -0.383 -14.062 -13.844 1 98.69 92 ARG A N 1
ATOM 734 C CA . ARG A 1 92 ? 0.199 -13.352 -14.977 1 98.69 92 ARG A CA 1
ATOM 735 C C . ARG A 1 92 ? 1.646 -13.773 -15.203 1 98.69 92 ARG A C 1
ATOM 737 O O . ARG A 1 92 ? 2.057 -14.016 -16.344 1 98.69 92 ARG A O 1
ATOM 744 N N . GLU A 1 93 ? 2.457 -13.805 -14.133 1 98.75 93 GLU A N 1
ATOM 745 C CA . GLU A 1 93 ? 3.826 -14.305 -14.141 1 98.75 93 GLU A CA 1
ATOM 746 C C . GLU A 1 93 ? 4.004 -15.43 -13.117 1 98.75 93 GLU A C 1
ATOM 748 O O . GLU A 1 93 ? 3.918 -15.195 -11.914 1 98.75 93 GLU A O 1
ATOM 753 N N . PRO A 1 94 ? 4.305 -16.609 -13.602 1 98.69 94 PRO A N 1
ATOM 754 C CA . PRO A 1 94 ? 4.457 -17.734 -12.68 1 98.69 94 PRO A CA 1
ATOM 755 C C . PRO A 1 94 ? 5.668 -17.594 -11.758 1 98.69 94 PRO A C 1
ATOM 757 O O . PRO A 1 94 ? 6.582 -16.828 -12.062 1 98.69 94 PRO A O 1
ATOM 760 N N . LEU A 1 95 ? 5.617 -18.359 -10.711 1 98.38 95 LEU A N 1
ATOM 761 C CA . LEU A 1 95 ? 6.695 -18.344 -9.727 1 98.38 95 LEU A CA 1
ATOM 762 C C . LEU A 1 95 ? 8.039 -18.656 -10.383 1 98.38 95 LEU A C 1
ATOM 764 O O . LEU A 1 95 ? 8.18 -19.656 -11.086 1 98.38 95 LEU A O 1
ATOM 768 N N . ALA A 1 96 ? 8.969 -17.75 -10.219 1 98 96 ALA A N 1
ATOM 769 C CA . ALA A 1 96 ? 10.297 -17.891 -10.805 1 98 96 ALA A CA 1
ATOM 770 C C . ALA A 1 96 ? 11.328 -17.078 -10.031 1 98 96 ALA A C 1
ATOM 772 O O . ALA A 1 96 ? 10.984 -16.078 -9.391 1 98 96 ALA A O 1
ATOM 773 N N . PRO A 1 97 ? 12.57 -17.5 -10.07 1 96.56 97 PRO A N 1
ATOM 774 C CA . PRO A 1 97 ? 13.617 -16.703 -9.414 1 96.56 97 PRO A CA 1
ATOM 775 C C . PRO A 1 97 ? 13.883 -15.375 -10.117 1 96.56 97 PRO A C 1
ATOM 777 O O . PRO A 1 97 ? 13.805 -15.297 -11.344 1 96.56 97 PRO A O 1
ATOM 780 N N . ARG A 1 98 ? 14.18 -14.398 -9.289 1 94.25 98 ARG A N 1
ATOM 781 C CA . ARG A 1 98 ? 14.539 -13.078 -9.805 1 94.25 98 ARG A CA 1
ATOM 782 C C . ARG A 1 98 ? 16 -12.75 -9.523 1 94.25 98 ARG A C 1
ATOM 784 O O . ARG A 1 98 ? 16.656 -13.461 -8.766 1 94.25 98 ARG A O 1
ATOM 791 N N . GLU A 1 99 ? 16.484 -11.711 -10.172 1 88.5 99 GLU A N 1
ATOM 792 C CA . GLU A 1 99 ? 17.891 -11.336 -10.078 1 88.5 99 GLU A CA 1
ATOM 793 C C . GLU A 1 99 ? 18.25 -10.883 -8.672 1 88.5 99 GLU A C 1
ATOM 795 O O . GLU A 1 99 ? 19.406 -10.93 -8.273 1 88.5 99 GLU A O 1
ATOM 800 N N . TRP A 1 100 ? 17.25 -10.523 -7.988 1 90 100 TRP A N 1
ATOM 801 C CA . TRP A 1 100 ? 17.516 -10.008 -6.645 1 90 100 TRP A CA 1
ATOM 802 C C . TRP A 1 100 ? 17.281 -11.086 -5.594 1 90 100 TRP A C 1
ATOM 804 O O . TRP A 1 100 ? 16.891 -10.789 -4.465 1 90 100 TRP A O 1
ATOM 814 N N . LYS A 1 101 ? 17.344 -12.375 -5.969 1 90.88 101 LYS A N 1
ATOM 815 C CA . LYS A 1 101 ? 17.375 -13.562 -5.117 1 90.88 101 LYS A CA 1
ATOM 816 C C . LYS A 1 101 ? 16.016 -13.781 -4.438 1 90.88 101 LYS A C 1
ATOM 818 O O . LYS A 1 101 ? 15.961 -14.148 -3.262 1 90.88 101 LYS A O 1
ATOM 823 N N . MET A 1 102 ? 15 -13.453 -5.066 1 95.88 102 MET A N 1
ATOM 824 C CA . MET A 1 102 ? 13.625 -13.742 -4.66 1 95.88 102 MET A CA 1
ATOM 825 C C . MET A 1 102 ? 12.945 -14.656 -5.672 1 95.88 102 MET A C 1
ATOM 827 O O . MET A 1 102 ? 13.219 -14.578 -6.867 1 95.88 102 MET A O 1
ATOM 831 N N . ASN A 1 103 ? 12.164 -15.547 -5.16 1 97.56 103 ASN A N 1
ATOM 832 C CA . ASN A 1 103 ? 11.156 -16.203 -5.988 1 97.56 103 ASN A CA 1
ATOM 833 C C . ASN A 1 103 ? 9.828 -15.453 -5.969 1 97.56 103 ASN A C 1
ATOM 835 O O . ASN A 1 103 ? 9.281 -15.195 -4.898 1 97.56 103 ASN A O 1
ATOM 839 N N . GLU A 1 104 ? 9.328 -15.125 -7.145 1 98.56 104 GLU A N 1
ATOM 840 C CA . GLU A 1 104 ? 8.133 -14.289 -7.16 1 98.56 104 GLU A CA 1
ATOM 841 C C . GLU A 1 104 ? 7.109 -14.805 -8.172 1 98.56 104 GLU A C 1
ATOM 843 O O . GLU A 1 104 ? 7.473 -15.414 -9.172 1 98.56 104 GLU A O 1
ATOM 848 N N . PHE A 1 105 ? 5.898 -14.602 -7.957 1 98.81 105 PHE A N 1
ATOM 849 C CA . PHE A 1 105 ? 4.844 -14.656 -8.961 1 98.81 105 PHE A CA 1
ATOM 850 C C . PHE A 1 105 ? 3.965 -13.414 -8.898 1 98.81 105 PHE A C 1
ATOM 852 O O . PHE A 1 105 ? 3.965 -12.703 -7.887 1 98.81 105 PHE A O 1
ATOM 859 N N . VAL A 1 106 ? 3.283 -13.133 -9.977 1 98.88 106 VAL A N 1
ATOM 860 C CA . VAL A 1 106 ? 2.574 -11.867 -10.109 1 98.88 106 VAL A CA 1
ATOM 861 C C . VAL A 1 106 ? 1.173 -12.109 -10.664 1 98.88 106 VAL A C 1
ATOM 863 O O . VAL A 1 106 ? 0.99 -12.93 -11.562 1 98.88 106 VAL A O 1
ATOM 866 N N . LEU A 1 107 ? 0.228 -11.453 -10.141 1 98.69 107 LEU A N 1
ATOM 867 C CA . LEU A 1 107 ? -1.108 -11.406 -10.719 1 98.69 107 LEU A CA 1
ATOM 868 C C . LEU A 1 107 ? -1.695 -10 -10.633 1 98.69 107 LEU A C 1
ATOM 870 O O . LEU A 1 107 ? -1.146 -9.141 -9.938 1 98.69 107 LEU A O 1
ATOM 874 N N . ASN A 1 108 ? -2.738 -9.758 -11.398 1 98.69 108 ASN A N 1
ATOM 875 C CA . ASN A 1 108 ? -3.502 -8.516 -11.336 1 98.69 108 ASN A CA 1
ATOM 876 C C . ASN A 1 108 ? -4.93 -8.758 -10.852 1 98.69 108 ASN A C 1
ATOM 878 O O . ASN A 1 108 ? -5.555 -9.75 -11.227 1 98.69 108 ASN A O 1
ATOM 882 N N . ASP A 1 109 ? -5.379 -7.855 -10.031 1 98.69 109 ASP A N 1
ATOM 883 C CA . ASP A 1 109 ? -6.809 -7.914 -9.742 1 98.69 109 ASP A CA 1
ATOM 884 C C . ASP A 1 109 ? -7.629 -7.367 -10.906 1 98.69 109 ASP A C 1
ATOM 886 O O . ASP A 1 109 ? -7.066 -6.918 -11.906 1 98.69 109 ASP A O 1
ATOM 890 N N . PRO A 1 110 ? -8.93 -7.418 -10.875 1 97.69 110 PRO A N 1
ATOM 891 C CA . PRO A 1 110 ? -9.75 -7.051 -12.031 1 97.69 110 PRO A CA 1
ATOM 892 C C . PRO A 1 110 ? -9.547 -5.602 -12.469 1 97.69 110 PRO A C 1
ATOM 894 O O . PRO A 1 110 ? -9.852 -5.25 -13.609 1 97.69 110 PRO A O 1
ATOM 897 N N . ASP A 1 111 ? -9.047 -4.762 -11.594 1 98.38 111 ASP A N 1
ATOM 898 C CA . ASP A 1 111 ? -8.883 -3.342 -11.898 1 98.38 111 ASP A CA 1
ATOM 899 C C . ASP A 1 111 ? -7.434 -3.014 -12.234 1 98.38 111 ASP A C 1
ATOM 901 O O . ASP A 1 111 ? -7.066 -1.841 -12.352 1 98.38 111 ASP A O 1
ATOM 905 N N . GLY A 1 112 ? -6.602 -3.965 -12.297 1 98.25 112 GLY A N 1
ATOM 906 C CA . GLY A 1 112 ? -5.234 -3.768 -12.75 1 98.25 112 GLY A CA 1
ATOM 907 C C . GLY A 1 112 ? -4.258 -3.525 -11.617 1 98.25 112 GLY A C 1
ATOM 908 O O . GLY A 1 112 ? -3.082 -3.238 -11.859 1 98.25 112 GLY A O 1
ATOM 909 N N . ASN A 1 113 ? -4.703 -3.553 -10.391 1 98.81 113 ASN A N 1
ATOM 910 C CA . ASN A 1 113 ? -3.736 -3.549 -9.297 1 98.81 113 ASN A CA 1
ATOM 911 C C . ASN A 1 113 ? -2.795 -4.746 -9.375 1 98.81 113 ASN A C 1
ATOM 913 O O . ASN A 1 113 ? -3.242 -5.895 -9.383 1 98.81 113 ASN A O 1
ATOM 917 N N . GLN A 1 114 ? -1.533 -4.426 -9.398 1 98.75 114 GLN A N 1
ATOM 918 C CA . GLN A 1 114 ? -0.549 -5.5 -9.5 1 98.75 114 GLN A CA 1
ATOM 919 C C . GLN A 1 114 ? -0.193 -6.047 -8.117 1 98.75 114 GLN A C 1
ATOM 921 O O . GLN A 1 114 ? 0.184 -5.289 -7.223 1 98.75 114 GLN A O 1
ATOM 926 N N . LEU A 1 115 ? -0.341 -7.309 -7.934 1 98.94 115 LEU A N 1
ATOM 927 C CA . LEU A 1 115 ? 0.016 -8 -6.703 1 98.94 115 LEU A CA 1
ATOM 928 C C . LEU A 1 115 ? 1.25 -8.875 -6.906 1 98.94 115 LEU A C 1
ATOM 930 O O . LEU A 1 115 ? 1.223 -9.82 -7.703 1 98.94 115 LEU A O 1
ATOM 934 N N . VAL A 1 116 ? 2.283 -8.547 -6.242 1 98.94 116 VAL A N 1
ATOM 935 C CA . VAL A 1 116 ? 3.533 -9.297 -6.34 1 98.94 116 VAL A CA 1
ATOM 936 C C . VAL A 1 116 ? 3.764 -10.086 -5.055 1 98.94 116 VAL A C 1
ATOM 938 O O . VAL A 1 116 ? 3.754 -9.523 -3.959 1 98.94 116 VAL A O 1
ATOM 941 N N . PHE A 1 117 ? 3.963 -11.336 -5.25 1 98.88 117 PHE A N 1
ATOM 942 C CA . PHE A 1 117 ? 4.227 -12.227 -4.125 1 98.88 117 PHE A CA 1
ATOM 943 C C . PHE A 1 117 ? 5.641 -12.789 -4.199 1 98.88 117 PHE A C 1
ATOM 945 O O . PHE A 1 117 ? 6.012 -13.414 -5.199 1 98.88 117 PHE A O 1
ATOM 952 N N . GLY A 1 118 ? 6.391 -12.531 -3.129 1 98.56 118 GLY A N 1
ATOM 953 C CA . GLY A 1 118 ? 7.777 -12.961 -3.188 1 98.56 118 GLY A CA 1
ATOM 954 C C . GLY A 1 118 ? 8.266 -13.578 -1.893 1 98.56 118 GLY A C 1
ATOM 955 O O . GLY A 1 118 ? 7.852 -13.172 -0.807 1 98.56 118 GLY A O 1
ATOM 956 N N . GLU A 1 119 ? 9.195 -14.547 -2.008 1 98.25 119 GLU A N 1
ATOM 957 C CA . GLU A 1 119 ? 9.898 -15.133 -0.87 1 98.25 119 GLU A CA 1
ATOM 958 C C . GLU A 1 119 ? 11.398 -15.227 -1.13 1 98.25 119 GLU A C 1
ATOM 960 O O . GLU A 1 119 ? 11.828 -15.281 -2.281 1 98.25 119 GLU A O 1
ATOM 965 N N . ASN A 1 120 ? 12.133 -15.219 -0.046 1 95.81 120 ASN A N 1
ATOM 966 C CA . ASN A 1 120 ? 13.578 -15.367 -0.167 1 95.81 120 ASN A CA 1
ATOM 967 C C . ASN A 1 120 ? 13.961 -16.734 -0.701 1 95.81 120 ASN A C 1
ATOM 969 O O . ASN A 1 120 ? 13.344 -17.75 -0.345 1 95.81 120 ASN A O 1
ATOM 973 N N . ILE A 1 121 ? 14.891 -16.703 -1.548 1 88.62 121 ILE A N 1
ATOM 974 C CA . ILE A 1 121 ? 15.516 -17.953 -1.965 1 88.62 121 ILE A CA 1
ATOM 975 C C . ILE A 1 121 ? 16.578 -18.359 -0.949 1 88.62 121 ILE A C 1
ATOM 977 O O . ILE A 1 121 ? 17.516 -17.609 -0.684 1 88.62 121 ILE A O 1
ATOM 981 N N . PRO A 1 122 ? 16.375 -19.531 -0.365 1 77.06 122 PRO A N 1
ATOM 982 C CA . PRO A 1 122 ? 17.391 -19.953 0.6 1 77.06 122 PRO A CA 1
ATOM 983 C C . PRO A 1 122 ? 18.797 -19.969 0.002 1 77.06 122 PRO A C 1
ATOM 985 O O . PRO A 1 122 ? 18.953 -20.25 -1.188 1 77.06 122 PRO A O 1
ATOM 988 N N . SER A 1 123 ? 19.703 -19.047 0.591 1 63.53 123 SER A N 1
ATOM 989 C CA . SER A 1 123 ? 21.094 -19.141 0.17 1 63.53 123 SER A CA 1
ATOM 990 C C . SER A 1 123 ? 21.562 -20.578 0.13 1 63.53 123 SER A C 1
ATOM 992 O O . SER A 1 123 ? 21.25 -21.375 1.023 1 63.53 123 SER A O 1
ATOM 994 N N . ALA A 1 124 ? 21.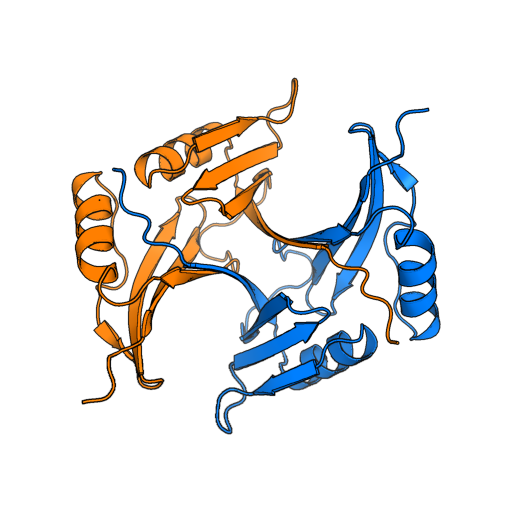875 -21.109 -1.109 1 54.88 124 ALA A N 1
ATOM 995 C CA . ALA A 1 124 ? 22.516 -22.422 -1.152 1 54.88 124 ALA A CA 1
ATOM 996 C C . ALA A 1 124 ? 23.672 -22.5 -0.16 1 54.88 124 ALA A C 1
ATOM 998 O O . ALA A 1 124 ? 24.344 -21.5 0.115 1 54.88 124 ALA A O 1
ATOM 999 N N . MET B 1 1 ? -5.055 -25.625 10.148 1 41.97 1 MET B N 1
ATOM 1000 C CA . MET B 1 1 ? -4.395 -24.422 10.68 1 41.97 1 MET B CA 1
ATOM 1001 C C . MET B 1 1 ? -4.016 -23.469 9.547 1 41.97 1 MET B C 1
ATOM 1003 O O . MET B 1 1 ? -3.285 -23.844 8.633 1 41.97 1 MET B O 1
ATOM 1007 N N . THR B 1 2 ? -4.918 -22.75 9.148 1 53.72 2 THR B N 1
ATOM 1008 C CA . THR B 1 2 ? -4.738 -22.125 7.844 1 53.72 2 THR B CA 1
ATOM 1009 C C . THR B 1 2 ? -3.373 -21.453 7.746 1 53.72 2 THR B C 1
ATOM 1011 O O . THR B 1 2 ? -3.023 -20.625 8.586 1 53.72 2 THR B O 1
ATOM 1014 N N . ASN B 1 3 ? -2.453 -22.156 7.223 1 77.5 3 ASN B N 1
ATOM 1015 C CA . ASN B 1 3 ? -1.029 -21.844 7.227 1 77.5 3 ASN B CA 1
ATOM 1016 C C . ASN B 1 3 ? -0.759 -20.469 6.625 1 77.5 3 ASN B C 1
ATOM 1018 O O . ASN B 1 3 ? -1.188 -20.188 5.508 1 77.5 3 ASN B O 1
ATOM 1022 N N . LYS B 1 4 ? -0.27 -19.594 7.508 1 90.62 4 LYS B N 1
ATOM 1023 C CA . LYS B 1 4 ? 0.129 -18.25 7.105 1 90.62 4 LYS B CA 1
ATOM 1024 C C . LYS B 1 4 ? 1.206 -18.297 6.023 1 90.62 4 LYS B C 1
ATOM 1026 O O . LYS B 1 4 ? 2.086 -19.156 6.055 1 90.62 4 LYS B O 1
ATOM 1031 N N . SER B 1 5 ? 0.968 -17.469 4.98 1 96.88 5 SER B N 1
ATOM 1032 C CA . SER B 1 5 ? 1.971 -17.359 3.924 1 96.88 5 SER B CA 1
ATOM 1033 C C . SER B 1 5 ? 2.539 -15.953 3.842 1 96.88 5 SER B C 1
ATOM 1035 O O . SER B 1 5 ? 3.703 -15.766 3.477 1 96.88 5 SER B O 1
ATOM 1037 N N . ILE B 1 6 ? 1.758 -14.977 4.293 1 98.56 6 ILE B N 1
ATOM 1038 C CA . ILE B 1 6 ? 2.172 -13.586 4.117 1 98.56 6 ILE B CA 1
ATOM 1039 C C . ILE B 1 6 ? 2.896 -13.102 5.371 1 98.56 6 ILE B C 1
ATOM 1041 O O . ILE B 1 6 ? 2.352 -13.164 6.477 1 98.56 6 ILE B O 1
ATOM 1045 N N . ALA B 1 7 ? 4.059 -12.625 5.211 1 98.25 7 ALA B N 1
ATOM 1046 C CA . ALA B 1 7 ? 4.883 -12.148 6.312 1 98.25 7 ALA B CA 1
ATOM 1047 C C . ALA B 1 7 ? 4.762 -10.641 6.477 1 98.25 7 ALA B C 1
ATOM 1049 O O . ALA B 1 7 ? 4.824 -10.117 7.594 1 98.25 7 ALA B O 1
ATOM 1050 N N . LEU B 1 8 ? 4.605 -9.961 5.359 1 98.31 8 LEU B N 1
ATOM 1051 C CA . LEU B 1 8 ? 4.566 -8.5 5.348 1 98.31 8 LEU B CA 1
ATOM 1052 C C . LEU B 1 8 ? 3.934 -7.988 4.055 1 98.31 8 LEU B C 1
ATOM 1054 O O . LEU B 1 8 ? 4.113 -8.586 2.992 1 98.31 8 LEU B O 1
ATOM 1058 N N . VAL B 1 9 ? 3.221 -6.957 4.133 1 98.81 9 VAL B N 1
ATOM 1059 C CA . VAL B 1 9 ? 2.639 -6.285 2.975 1 98.81 9 VAL B CA 1
ATOM 1060 C C . VAL B 1 9 ? 3.215 -4.875 2.852 1 98.81 9 VAL B C 1
ATOM 1062 O O . VAL B 1 9 ? 3.209 -4.109 3.816 1 98.81 9 VAL B O 1
ATOM 1065 N N . VAL B 1 10 ? 3.676 -4.531 1.698 1 98.81 10 VAL B N 1
ATOM 1066 C CA . VAL B 1 10 ? 4.379 -3.27 1.502 1 98.81 10 VAL B CA 1
ATOM 1067 C C . VAL B 1 10 ? 3.775 -2.518 0.318 1 98.81 10 VAL B C 1
ATOM 1069 O O . VAL B 1 10 ? 3.689 -3.057 -0.789 1 98.81 10 VAL B O 1
ATOM 1072 N N . PRO B 1 11 ? 3.355 -1.308 0.501 1 98.88 11 PRO B N 1
ATOM 1073 C CA . PRO B 1 11 ? 2.936 -0.527 -0.665 1 98.88 11 PRO B CA 1
ATOM 1074 C C . PRO B 1 11 ? 4.09 -0.215 -1.614 1 98.88 11 PRO B C 1
ATOM 1076 O O . PRO B 1 11 ? 5.215 0.025 -1.166 1 98.88 11 PRO B O 1
ATOM 1079 N N . VAL B 1 12 ? 3.793 -0.217 -2.855 1 98.81 12 VAL B N 1
ATOM 1080 C CA . VAL B 1 12 ? 4.727 0.203 -3.895 1 98.81 12 VAL B CA 1
ATOM 1081 C C . VAL B 1 12 ? 4.184 1.439 -4.609 1 98.81 12 VAL B C 1
ATOM 1083 O O . VAL B 1 12 ? 3.137 1.38 -5.258 1 98.81 12 VAL B O 1
ATOM 1086 N N . LEU B 1 13 ? 4.879 2.488 -4.492 1 98.81 13 LEU B N 1
ATOM 1087 C CA . LEU B 1 13 ? 4.43 3.756 -5.059 1 98.81 13 LEU B CA 1
ATOM 1088 C C . LEU B 1 13 ? 5.086 4.008 -6.414 1 98.81 13 LEU B C 1
ATOM 1090 O O . LEU B 1 13 ? 6.312 3.953 -6.531 1 98.81 13 LEU B O 1
ATOM 1094 N N . PRO B 1 14 ? 4.277 4.242 -7.398 1 98.69 14 PRO B N 1
ATOM 1095 C CA . PRO B 1 14 ? 4.844 4.617 -8.695 1 98.69 14 PRO B CA 1
ATOM 1096 C C . PRO B 1 14 ? 5.402 6.039 -8.703 1 98.69 14 PRO B C 1
ATOM 1098 O O . PRO B 1 14 ? 4.785 6.949 -8.148 1 98.69 14 PRO B O 1
ATOM 1101 N N . VAL B 1 15 ? 6.492 6.184 -9.336 1 98.19 15 VAL B N 1
ATOM 1102 C CA . VAL B 1 15 ? 7.109 7.5 -9.453 1 98.19 15 VAL B CA 1
ATOM 1103 C C . VAL B 1 15 ? 7.695 7.672 -10.852 1 98.19 15 VAL B C 1
ATOM 1105 O O . VAL B 1 15 ? 8.117 6.695 -11.484 1 98.19 15 VAL B O 1
ATOM 1108 N N . SER B 1 16 ? 7.734 8.891 -11.359 1 96.81 16 SER B N 1
ATOM 1109 C CA . SER B 1 16 ? 8.266 9.148 -12.695 1 96.81 16 SER B CA 1
ATOM 1110 C C . SER B 1 16 ? 9.766 9.422 -12.648 1 96.81 16 SER B C 1
ATOM 1112 O O . SER B 1 16 ? 10.469 9.203 -13.633 1 96.81 16 SER B O 1
ATOM 1114 N N . ASP B 1 17 ? 10.258 9.945 -11.586 1 95.69 17 ASP B N 1
ATOM 1115 C CA . ASP B 1 17 ? 11.648 10.281 -11.32 1 95.69 17 ASP B CA 1
ATOM 1116 C C . ASP B 1 17 ? 12.07 9.836 -9.922 1 95.69 17 ASP B C 1
ATOM 1118 O O . ASP B 1 17 ? 11.641 10.422 -8.922 1 95.69 17 ASP B O 1
ATOM 1122 N N . LEU B 1 18 ? 12.922 8.867 -9.891 1 96.31 18 LEU B N 1
ATOM 1123 C CA . LEU B 1 18 ? 13.266 8.227 -8.633 1 96.31 18 LEU B CA 1
ATOM 1124 C C . LEU B 1 18 ? 14.016 9.188 -7.715 1 96.31 18 LEU B C 1
ATOM 1126 O O . LEU B 1 18 ? 13.75 9.242 -6.512 1 96.31 18 LEU B O 1
ATOM 1130 N N . THR B 1 19 ? 14.945 9.914 -8.266 1 95.88 19 THR B N 1
ATOM 1131 C CA . THR B 1 19 ? 15.734 10.844 -7.469 1 95.88 19 THR B CA 1
ATOM 1132 C C . THR B 1 19 ? 14.844 11.922 -6.852 1 95.88 19 THR B C 1
ATOM 1134 O O . THR B 1 19 ? 14.961 12.219 -5.66 1 95.88 19 THR B O 1
ATOM 1137 N N . ARG B 1 20 ? 13.969 12.453 -7.656 1 96.81 20 ARG B N 1
ATOM 1138 C CA . ARG B 1 20 ? 13.031 13.461 -7.16 1 96.81 20 ARG B CA 1
ATOM 1139 C C . ARG B 1 20 ? 12.141 12.891 -6.059 1 96.81 20 ARG B C 1
ATOM 1141 O O . ARG B 1 20 ? 11.891 13.547 -5.051 1 96.81 20 ARG B O 1
ATOM 1148 N N . ALA B 1 21 ? 11.711 11.68 -6.238 1 97.81 21 ALA B N 1
ATOM 1149 C CA . ALA B 1 21 ? 10.859 11.031 -5.242 1 97.81 21 ALA B CA 1
ATOM 1150 C C . ALA B 1 21 ? 11.617 10.812 -3.936 1 97.81 21 ALA B C 1
ATOM 1152 O O . ALA B 1 21 ? 11.109 11.125 -2.855 1 97.81 21 ALA B O 1
ATOM 1153 N N . ILE B 1 22 ? 12.773 10.32 -4 1 97.25 22 ILE B N 1
ATOM 1154 C CA . ILE B 1 22 ? 13.594 10.039 -2.826 1 97.25 22 ILE B CA 1
ATOM 1155 C C . ILE B 1 22 ? 13.812 11.328 -2.039 1 97.25 22 ILE B C 1
ATOM 1157 O O . ILE B 1 22 ? 13.672 11.352 -0.813 1 97.25 22 ILE B O 1
ATOM 1161 N N . ASP B 1 23 ? 14.086 12.391 -2.742 1 98.31 23 ASP B N 1
ATOM 1162 C CA . ASP B 1 23 ? 14.281 13.688 -2.088 1 98.31 23 ASP B CA 1
ATOM 1163 C C . ASP B 1 23 ? 13.016 14.109 -1.334 1 98.31 23 ASP B C 1
ATOM 1165 O O . ASP B 1 23 ? 13.102 14.602 -0.206 1 98.31 23 ASP B O 1
ATOM 1169 N N . PHE B 1 24 ? 11.938 13.922 -1.973 1 98.81 24 PHE B N 1
ATOM 1170 C CA . PHE B 1 24 ? 10.664 14.258 -1.349 1 98.81 24 PHE B CA 1
ATOM 1171 C C . PHE B 1 24 ? 10.469 13.469 -0.063 1 98.81 24 PHE B C 1
ATOM 1173 O O . PHE B 1 24 ? 10.156 14.039 0.983 1 98.81 24 PHE B O 1
ATOM 1180 N N . TYR B 1 25 ? 10.656 12.203 -0.1 1 98.75 25 TYR B N 1
ATOM 1181 C CA . TYR B 1 25 ? 10.375 11.352 1.048 1 98.75 25 TYR B CA 1
ATOM 1182 C C . TYR B 1 25 ? 11.422 11.539 2.141 1 98.75 25 TYR B C 1
ATOM 1184 O O . TYR B 1 25 ? 11.133 11.344 3.324 1 98.75 25 TYR B O 1
ATOM 1192 N N . HIS B 1 26 ? 12.609 11.938 1.784 1 98.56 26 HIS B N 1
ATOM 1193 C CA . HIS B 1 26 ? 13.586 12.328 2.799 1 98.56 26 HIS B CA 1
ATOM 1194 C C . HIS B 1 26 ? 13.07 13.508 3.627 1 98.56 26 HIS B C 1
ATOM 1196 O O . HIS B 1 26 ? 13.266 13.547 4.844 1 98.56 26 HIS B O 1
ATOM 1202 N N . ARG B 1 27 ? 12.398 14.43 2.932 1 98.44 27 ARG B N 1
ATOM 1203 C CA . ARG B 1 27 ? 11.836 15.57 3.639 1 98.44 27 ARG B CA 1
ATOM 1204 C C . ARG B 1 27 ? 10.727 15.141 4.586 1 98.44 27 ARG B C 1
ATOM 1206 O O . ARG B 1 27 ? 10.383 15.859 5.527 1 98.44 27 ARG B O 1
ATOM 1213 N N . LEU B 1 28 ? 10.18 14.008 4.297 1 98.38 28 LEU B N 1
ATOM 1214 C CA . LEU B 1 28 ? 9.156 13.477 5.18 1 98.38 28 LEU B CA 1
ATOM 1215 C C . LEU B 1 28 ? 9.773 12.625 6.285 1 98.38 28 LEU B C 1
ATOM 1217 O O . LEU B 1 28 ? 9.055 12.023 7.09 1 98.38 28 LEU B O 1
ATOM 1221 N N . GLY B 1 29 ? 11.023 12.469 6.297 1 98 29 GLY B N 1
ATOM 1222 C CA . GLY B 1 29 ? 11.703 11.766 7.375 1 98 29 GLY B CA 1
ATOM 1223 C C . GLY B 1 29 ? 12.016 10.32 7.047 1 98 29 GLY B C 1
ATOM 1224 O O . GLY B 1 29 ? 12.469 9.562 7.91 1 98 29 GLY B O 1
ATOM 1225 N N . PHE B 1 30 ? 11.742 9.93 5.84 1 98.56 30 PHE B N 1
ATOM 1226 C CA . PHE B 1 30 ? 12.102 8.578 5.43 1 98.56 30 PHE B CA 1
ATOM 1227 C C . PHE B 1 30 ? 13.586 8.484 5.098 1 98.56 30 PHE B C 1
ATOM 1229 O O . PHE B 1 30 ? 14.172 9.438 4.586 1 98.56 30 PHE B O 1
ATOM 1236 N N . THR B 1 31 ? 14.141 7.297 5.395 1 98 31 THR B N 1
ATOM 1237 C CA . THR B 1 31 ? 15.438 6.93 4.832 1 98 31 THR B CA 1
ATOM 1238 C C . THR B 1 31 ? 15.258 6.098 3.562 1 98 31 THR B C 1
ATOM 1240 O O . THR B 1 31 ? 14.156 5.605 3.287 1 98 31 THR B O 1
ATOM 1243 N N . SER B 1 32 ? 16.312 5.992 2.713 1 96.75 32 SER B N 1
ATOM 1244 C CA . SER B 1 32 ? 16.141 5.309 1.436 1 96.75 32 SER B CA 1
ATOM 1245 C C . SER B 1 32 ? 17.359 4.441 1.107 1 96.75 32 SER B C 1
ATOM 1247 O O . SER B 1 32 ? 18.453 4.672 1.63 1 96.75 32 SER B O 1
A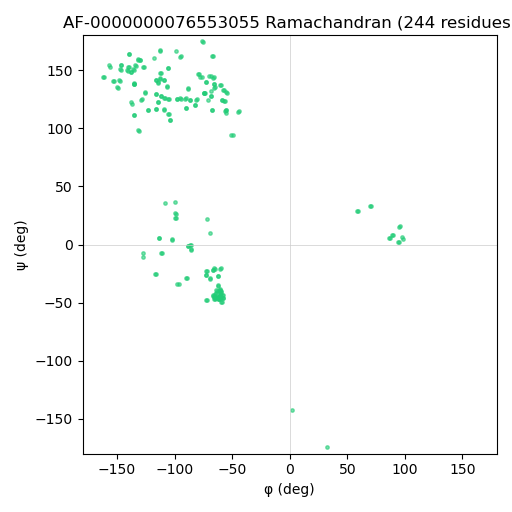TOM 1249 N N . LYS B 1 33 ? 17.109 3.43 0.361 1 94.62 33 LYS B N 1
ATOM 1250 C CA . LYS B 1 33 ? 18.109 2.598 -0.291 1 94.62 33 LYS B CA 1
ATOM 1251 C C . LYS B 1 33 ? 17.703 2.271 -1.726 1 94.62 33 LYS B C 1
ATOM 1253 O O . LYS B 1 33 ? 16.625 1.741 -1.967 1 94.62 33 LYS B O 1
ATOM 1258 N N . ARG B 1 34 ? 18.516 2.652 -2.66 1 91.88 34 ARG B N 1
ATOM 1259 C CA . ARG B 1 34 ? 18.25 2.297 -4.051 1 91.88 34 ARG B CA 1
ATOM 1260 C C . ARG B 1 34 ? 18.594 0.836 -4.32 1 91.88 34 ARG B C 1
ATOM 1262 O O . ARG B 1 34 ? 19.5 0.284 -3.695 1 91.88 34 ARG B O 1
ATOM 1269 N N . TYR B 1 35 ? 17.688 0.349 -5.215 1 82 35 TYR B N 1
ATOM 1270 C CA . TYR B 1 35 ? 18.062 -0.977 -5.695 1 82 35 TYR B CA 1
ATOM 1271 C C . TYR B 1 35 ? 19.312 -0.911 -6.574 1 82 35 TYR B C 1
ATOM 1273 O O . TYR B 1 35 ? 19.391 -0.073 -7.477 1 82 35 TYR B O 1
ATOM 1281 N N . ARG B 1 36 ? 20.328 -1.766 -6.359 1 73.44 36 ARG B N 1
ATOM 1282 C CA . ARG B 1 36 ? 21.625 -1.791 -7.027 1 73.44 36 ARG B CA 1
ATOM 1283 C C . ARG B 1 36 ? 21.734 -0.646 -8.031 1 73.44 36 ARG B C 1
ATOM 1285 O O . ARG B 1 36 ? 21.031 0.354 -7.926 1 73.44 36 ARG B O 1
ATOM 1292 N N . ASP B 1 37 ? 22.422 -0.951 -9.25 1 60 37 ASP B N 1
ATOM 1293 C CA . ASP B 1 37 ? 22.922 -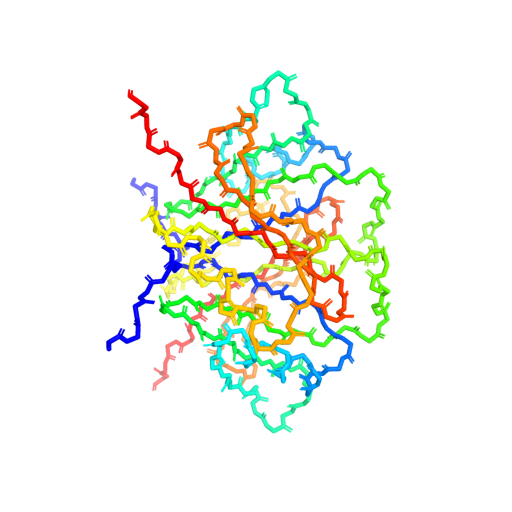0.058 -10.289 1 60 37 ASP B CA 1
ATOM 1294 C C . ASP B 1 37 ? 21.766 0.583 -11.062 1 60 37 ASP B C 1
ATOM 1296 O O . ASP B 1 37 ? 21.984 1.391 -11.961 1 60 37 ASP B O 1
ATOM 1300 N N . GLY B 1 38 ? 20.438 0.324 -10.414 1 66 38 GLY B N 1
ATOM 1301 C CA . GLY B 1 38 ? 19.531 0.893 -11.391 1 66 38 GLY B CA 1
ATOM 1302 C C . GLY B 1 38 ? 18.719 2.057 -10.852 1 66 38 GLY B C 1
ATOM 1303 O O . GLY B 1 38 ? 18.859 2.42 -9.68 1 66 38 GLY B O 1
ATOM 1304 N N . ASP B 1 39 ? 18.203 2.826 -11.625 1 81.12 39 ASP B N 1
ATOM 1305 C CA . ASP B 1 39 ? 17.391 4.02 -11.398 1 81.12 39 ASP B CA 1
ATOM 1306 C C . ASP B 1 39 ? 15.906 3.715 -11.547 1 81.12 39 ASP B C 1
ATOM 1308 O O . ASP B 1 39 ? 15.133 4.57 -11.969 1 81.12 39 ASP B O 1
ATOM 1312 N N . PHE B 1 40 ? 15.586 2.432 -11.062 1 91.5 40 PHE B N 1
ATOM 1313 C CA . PHE B 1 40 ? 14.195 2.141 -11.367 1 91.5 40 PHE B CA 1
ATOM 1314 C C . PHE B 1 40 ? 13.445 1.715 -10.109 1 91.5 40 PHE B C 1
ATOM 1316 O O . PHE B 1 40 ? 12.219 1.604 -10.117 1 91.5 40 PHE B O 1
ATOM 1323 N N . TYR B 1 41 ? 14.258 1.541 -9.039 1 96.38 41 TYR B N 1
ATOM 1324 C CA . TYR B 1 41 ? 13.609 1.013 -7.848 1 96.38 41 TYR B CA 1
ATOM 1325 C C . TYR B 1 41 ? 14.344 1.455 -6.586 1 96.38 41 TYR B C 1
ATOM 1327 O O . TYR B 1 41 ? 15.578 1.474 -6.555 1 96.38 41 TYR B O 1
ATOM 1335 N N . ALA B 1 42 ? 13.602 1.799 -5.504 1 97.12 42 ALA B N 1
ATOM 1336 C CA . ALA B 1 42 ? 14.188 2.158 -4.215 1 97.12 42 ALA B CA 1
ATOM 1337 C C . ALA B 1 42 ? 13.297 1.701 -3.064 1 97.12 42 ALA B C 1
ATOM 1339 O O . ALA B 1 42 ? 12.086 1.522 -3.24 1 97.12 42 ALA B O 1
ATOM 1340 N N . PHE B 1 43 ? 13.93 1.502 -1.954 1 97.69 43 PHE B N 1
ATOM 1341 C CA . PHE B 1 43 ? 13.258 1.213 -0.692 1 97.69 43 PHE B CA 1
ATOM 1342 C C . PHE B 1 43 ? 13.305 2.42 0.236 1 97.69 43 PHE B C 1
ATOM 1344 O O . PHE B 1 43 ? 14.352 3.064 0.371 1 97.69 43 PHE B O 1
ATOM 1351 N N . ILE B 1 44 ? 12.188 2.709 0.854 1 98.31 44 ILE B N 1
ATOM 1352 C CA . ILE B 1 44 ? 12.195 3.773 1.851 1 98.31 44 ILE B CA 1
ATOM 1353 C C . ILE B 1 44 ? 11.625 3.256 3.166 1 98.31 44 ILE B C 1
ATOM 1355 O O . ILE B 1 44 ? 10.805 2.328 3.172 1 98.31 44 ILE B O 1
ATOM 1359 N N . GLN B 1 45 ? 12.047 3.857 4.281 1 98.31 45 GLN B N 1
ATOM 1360 C CA . GLN B 1 45 ? 11.633 3.371 5.594 1 98.31 45 GLN B CA 1
ATOM 1361 C C . GLN B 1 45 ? 11.523 4.516 6.594 1 98.31 45 GLN B C 1
ATOM 1363 O O . GLN B 1 45 ? 12.32 5.453 6.566 1 98.31 45 GLN B O 1
ATOM 1368 N N . ARG B 1 46 ? 10.586 4.453 7.383 1 98.25 46 ARG B N 1
ATOM 1369 C CA . ARG B 1 46 ? 10.422 5.332 8.531 1 98.25 46 ARG B CA 1
ATOM 1370 C C . ARG B 1 46 ? 9.688 4.617 9.664 1 98.25 46 ARG B C 1
ATOM 1372 O O . ARG B 1 46 ? 8.711 3.898 9.43 1 98.25 46 ARG B O 1
ATOM 1379 N N . ASP B 1 47 ? 10.125 4.727 10.898 1 98.25 47 ASP B N 1
ATOM 1380 C CA . ASP B 1 47 ? 9.492 4.207 12.109 1 98.25 47 ASP B CA 1
ATOM 1381 C C . ASP B 1 47 ? 9.328 2.693 12.031 1 98.25 47 ASP B C 1
ATOM 1383 O O . ASP B 1 47 ? 8.328 2.15 12.516 1 98.25 47 ASP B O 1
ATOM 1387 N N . GLY B 1 48 ? 10.219 2.023 11.297 1 97.31 48 GLY B N 1
ATOM 1388 C CA . GLY B 1 48 ? 10.195 0.573 11.188 1 97.31 48 GLY B CA 1
ATOM 1389 C C . GLY B 1 48 ? 9.273 0.07 10.094 1 97.31 48 GLY B C 1
ATOM 1390 O O . GLY B 1 48 ? 9.055 -1.136 9.961 1 97.31 48 GLY B O 1
ATOM 1391 N N . HIS B 1 49 ? 8.711 0.984 9.328 1 98.38 49 HIS B N 1
ATOM 1392 C CA . HIS B 1 49 ? 7.82 0.61 8.234 1 98.38 49 HIS B CA 1
ATOM 1393 C C . HIS B 1 49 ? 8.469 0.869 6.879 1 98.38 49 HIS B C 1
ATOM 1395 O O . HIS B 1 49 ? 9.133 1.89 6.688 1 98.38 49 HIS B O 1
ATOM 1401 N N . GLU B 1 50 ? 8.219 -0.041 5.949 1 98.38 50 GLU B N 1
ATOM 1402 C CA . GLU B 1 50 ? 8.852 0.002 4.633 1 98.38 50 GLU B CA 1
ATOM 1403 C C . GLU B 1 50 ? 7.824 0.288 3.539 1 98.38 50 GLU B C 1
ATOM 1405 O O . GLU B 1 50 ? 6.691 -0.196 3.6 1 98.38 50 GLU B O 1
ATOM 1410 N N . LEU B 1 51 ? 8.234 1.051 2.564 1 98.81 51 LEU B N 1
ATOM 1411 C CA . LEU B 1 51 ? 7.574 1.227 1.276 1 98.81 51 LEU B CA 1
ATOM 1412 C C . LEU B 1 51 ? 8.57 1.08 0.13 1 98.81 51 LEU B C 1
ATOM 1414 O O . LEU B 1 51 ? 9.781 1.188 0.336 1 98.81 51 LEU B O 1
ATOM 1418 N N . HIS B 1 52 ? 8.023 0.814 -0.991 1 98.75 52 HIS B N 1
ATOM 1419 C CA . HIS B 1 52 ? 8.844 0.797 -2.195 1 98.75 52 HIS B CA 1
ATOM 1420 C C . HIS B 1 52 ? 8.469 1.934 -3.139 1 98.75 52 HIS B C 1
ATOM 1422 O O . HIS B 1 52 ? 7.312 2.363 -3.166 1 98.75 52 HIS B O 1
ATOM 1428 N N . LEU B 1 53 ? 9.453 2.396 -3.814 1 98.31 53 LEU B N 1
ATOM 1429 C CA . LEU B 1 53 ? 9.289 3.303 -4.945 1 98.31 53 LEU B CA 1
ATOM 1430 C C . LEU B 1 53 ? 9.672 2.619 -6.254 1 98.31 53 LEU B C 1
ATOM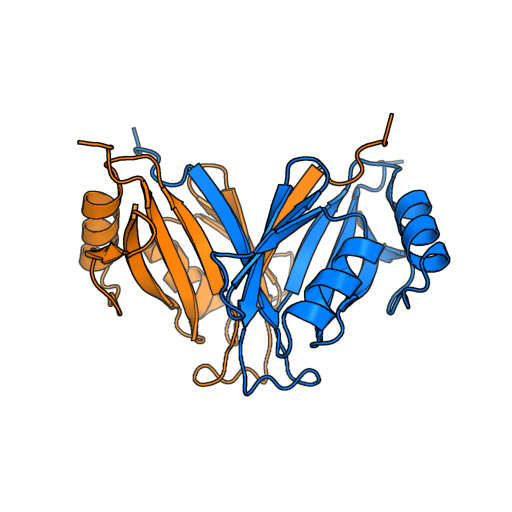 1432 O O . LEU B 1 53 ? 10.75 2.029 -6.355 1 98.31 53 LEU B O 1
ATOM 1436 N N . ARG B 1 54 ? 8.781 2.688 -7.199 1 97.62 54 ARG B N 1
ATOM 1437 C CA . ARG B 1 54 ? 9.023 2.057 -8.492 1 97.62 54 ARG B CA 1
ATOM 1438 C C . ARG B 1 54 ? 8.852 3.053 -9.633 1 97.62 54 ARG B C 1
ATOM 1440 O O . ARG B 1 54 ? 7.805 3.695 -9.742 1 97.62 54 ARG B O 1
ATOM 1447 N N . LYS B 1 55 ? 9.805 3.072 -10.461 1 95.94 55 LYS B N 1
ATOM 1448 C CA . LYS B 1 55 ? 9.711 3.967 -11.617 1 95.94 55 LYS B CA 1
ATOM 1449 C C . LYS B 1 55 ? 8.617 3.518 -12.578 1 95.94 55 LYS B C 1
ATOM 1451 O O . LYS B 1 55 ? 8.531 2.338 -12.922 1 95.94 55 LYS B O 1
ATOM 1456 N N . PHE B 1 56 ? 7.777 4.453 -12.883 1 94.94 56 PHE B N 1
ATOM 1457 C CA . PHE B 1 56 ? 6.691 4.305 -13.844 1 94.94 56 PHE B CA 1
ATOM 1458 C C . PHE B 1 56 ? 6.676 5.469 -14.828 1 94.94 56 PHE B C 1
ATOM 1460 O O . PHE B 1 56 ? 6.105 6.523 -14.539 1 94.94 56 PHE B O 1
ATOM 1467 N N . SER B 1 57 ? 7.199 5.352 -16 1 87.06 57 SER B N 1
ATOM 1468 C CA . SER B 1 57 ? 7.566 6.434 -16.906 1 87.06 57 SER B CA 1
ATOM 1469 C C . SER B 1 57 ? 6.332 7.137 -17.453 1 87.06 57 SER B C 1
ATOM 1471 O O . SER B 1 57 ? 6.371 8.328 -17.75 1 87.06 57 SER B O 1
ATOM 1473 N N . THR B 1 58 ? 5.219 6.523 -17.609 1 89.38 58 THR B N 1
ATOM 1474 C CA . THR B 1 58 ? 4.047 7.125 -18.234 1 89.38 58 THR B CA 1
ATOM 1475 C C . THR B 1 58 ? 3.057 7.605 -17.172 1 89.38 58 THR B C 1
ATOM 1477 O O . THR B 1 58 ? 1.86 7.73 -17.453 1 89.38 58 THR B O 1
ATOM 1480 N N . LEU B 1 59 ? 3.588 7.891 -16.094 1 93.94 59 LEU B N 1
ATOM 1481 C CA . LEU B 1 59 ? 2.734 8.266 -14.977 1 93.94 59 LEU B CA 1
ATOM 1482 C C . LEU B 1 59 ? 2.18 9.672 -15.164 1 93.94 59 LEU B C 1
ATOM 1484 O O . LEU B 1 59 ? 2.922 10.602 -15.5 1 93.94 59 LEU B O 1
ATOM 1488 N N . ASN B 1 60 ? 0.865 9.758 -14.984 1 93.06 60 ASN B N 1
ATOM 1489 C CA . ASN B 1 60 ? 0.183 11.039 -14.914 1 93.06 60 ASN B CA 1
ATOM 1490 C C . ASN B 1 60 ? -0.231 11.375 -13.477 1 93.06 60 ASN B C 1
ATOM 1492 O O . ASN B 1 60 ? -1.166 10.773 -12.945 1 93.06 60 ASN B O 1
ATOM 1496 N N . ALA B 1 61 ? 0.361 12.352 -12.914 1 94.44 61 ALA B N 1
ATOM 1497 C CA . ALA B 1 61 ? 0.168 12.68 -11.5 1 94.44 61 ALA B CA 1
ATOM 1498 C C . ALA B 1 61 ? -1.284 13.055 -11.219 1 94.44 61 ALA B C 1
ATOM 1500 O O . ALA B 1 61 ? -1.823 12.719 -10.164 1 94.44 61 ALA B O 1
ATOM 1501 N N . GLU B 1 62 ? -1.902 13.688 -12.125 1 92.38 62 GLU B N 1
ATOM 1502 C CA . GLU B 1 62 ? -3.254 14.195 -11.914 1 92.38 62 GLU B CA 1
ATOM 1503 C C . GLU B 1 62 ? -4.273 13.062 -11.898 1 92.38 62 GLU B C 1
ATOM 1505 O O . GLU B 1 62 ? -5.352 13.195 -11.312 1 92.38 62 GLU B O 1
ATOM 1510 N N . GLN B 1 63 ? -3.891 11.992 -12.5 1 93 63 GLN B N 1
ATOM 1511 C CA . GLN B 1 63 ? -4.824 10.875 -12.617 1 93 63 GLN B CA 1
ATOM 1512 C C . GLN B 1 63 ? -4.352 9.672 -11.805 1 93 63 GLN B C 1
ATOM 1514 O O . GLN B 1 63 ? -4.906 8.578 -11.922 1 93 63 GLN B O 1
ATOM 1519 N N . ASN B 1 64 ? -3.318 9.867 -11.086 1 97 64 ASN B N 1
ATOM 1520 C CA . ASN B 1 64 ? -2.73 8.789 -10.305 1 97 64 ASN B CA 1
ATOM 1521 C C . ASN B 1 64 ? -3.652 8.352 -9.172 1 97 64 ASN B C 1
ATOM 1523 O O . ASN B 1 64 ? -3.896 9.125 -8.234 1 97 64 ASN B O 1
ATOM 1527 N N . PRO B 1 65 ? -4.125 7.113 -9.227 1 97.69 65 PRO B N 1
ATOM 1528 C CA . PRO B 1 65 ? -5.078 6.66 -8.211 1 97.69 65 PRO B CA 1
ATOM 1529 C C . PRO B 1 65 ? -4.391 6.125 -6.953 1 97.69 65 PRO B C 1
ATOM 1531 O O . PRO B 1 65 ? -5.062 5.75 -5.988 1 97.69 65 PRO B O 1
ATOM 1534 N N . THR B 1 66 ? -3.105 6.039 -6.926 1 98.31 66 THR B N 1
ATOM 1535 C CA . THR B 1 66 ? -2.342 5.383 -5.871 1 98.31 66 THR B CA 1
ATOM 1536 C C . THR B 1 66 ? -2.506 6.117 -4.543 1 98.31 66 THR B C 1
ATOM 1538 O O . THR B 1 66 ? -2.467 7.348 -4.504 1 98.31 66 THR B O 1
ATOM 1541 N N . SER B 1 67 ? -2.721 5.352 -3.477 1 98.75 67 SER B N 1
ATOM 1542 C CA . SER B 1 67 ? -2.889 5.902 -2.135 1 98.75 67 SER B CA 1
ATOM 1543 C C . SER B 1 67 ? -2.342 4.953 -1.075 1 98.75 67 SER B C 1
ATOM 1545 O O . SER B 1 67 ? -2.283 3.74 -1.291 1 98.75 67 SER B O 1
ATOM 1547 N N . VAL B 1 68 ? -1.897 5.5 0.004 1 98.88 68 VAL B N 1
ATOM 1548 C CA . VAL B 1 68 ? -1.431 4.77 1.178 1 98.88 68 VAL B CA 1
ATOM 1549 C C . VAL B 1 68 ? -1.994 5.41 2.443 1 98.88 68 VAL B C 1
ATOM 1551 O O . VAL B 1 68 ? -2.055 6.637 2.551 1 98.88 68 VAL B O 1
ATOM 1554 N N . TYR B 1 69 ? -2.391 4.602 3.338 1 98.88 69 TYR B N 1
ATOM 1555 C CA . TYR B 1 69 ? -2.863 5.074 4.633 1 98.88 69 TYR B CA 1
ATOM 1556 C C . TYR B 1 69 ? -1.831 4.809 5.723 1 98.88 69 TYR B C 1
ATOM 1558 O O . TYR B 1 69 ? -1.391 3.668 5.902 1 98.88 69 TYR B O 1
ATOM 1566 N N . PHE B 1 70 ? -1.477 5.832 6.395 1 98.88 70 PHE B N 1
ATOM 1567 C CA . PHE B 1 70 ? -0.597 5.75 7.555 1 98.88 70 PHE B CA 1
ATOM 1568 C C . PHE B 1 70 ? -1.391 5.902 8.852 1 98.88 70 PHE B C 1
ATOM 1570 O O . PHE B 1 70 ? -1.836 7 9.188 1 98.88 70 PHE B O 1
ATOM 1577 N N . TYR B 1 71 ? -1.543 4.82 9.547 1 98.69 71 TYR B N 1
ATOM 1578 C CA . TYR B 1 71 ? -2.08 4.922 10.906 1 98.69 71 TYR B CA 1
ATOM 1579 C C . TYR B 1 71 ? -1.036 5.473 11.867 1 98.69 71 TYR B C 1
ATOM 1581 O O . TYR B 1 71 ? 0.083 4.961 11.938 1 98.69 71 TYR B O 1
ATOM 1589 N N . LEU B 1 72 ? -1.495 6.43 12.562 1 98.44 72 LEU B N 1
ATOM 1590 C CA . LEU B 1 72 ? -0.565 7.07 13.492 1 98.44 72 LEU B CA 1
ATOM 1591 C C . LEU B 1 72 ? -0.871 6.672 14.93 1 98.44 72 LEU B C 1
ATOM 1593 O O . LEU B 1 72 ? -2.012 6.344 15.258 1 98.44 72 LEU B O 1
ATOM 1597 N N . ILE B 1 73 ? 0.198 6.707 15.703 1 97.19 73 ILE B N 1
ATOM 1598 C CA . ILE B 1 73 ? 0.015 6.613 17.141 1 97.19 73 ILE B CA 1
ATOM 1599 C C . ILE B 1 73 ? -0.839 7.777 17.641 1 97.19 73 ILE B C 1
ATOM 1601 O O . ILE B 1 73 ? -0.637 8.922 17.219 1 97.19 73 ILE B O 1
ATOM 1605 N N . GLU B 1 74 ? -1.729 7.496 18.484 1 96.31 74 GLU B N 1
ATOM 1606 C CA . GLU B 1 74 ? -2.658 8.508 18.984 1 96.31 74 GLU B CA 1
ATOM 1607 C C . GLU B 1 74 ? -1.911 9.711 19.547 1 96.31 74 GLU B C 1
ATOM 1609 O O . GLU B 1 74 ? -0.941 9.547 20.297 1 96.31 74 GLU B O 1
ATOM 1614 N N . GLY B 1 75 ? -2.334 10.867 19.109 1 94.94 75 GLY B N 1
ATOM 1615 C CA . GLY B 1 75 ? -1.801 12.102 19.672 1 94.94 75 GLY B CA 1
ATOM 1616 C C . GLY B 1 75 ? -0.567 12.602 18.938 1 94.94 75 GLY B C 1
ATOM 1617 O O . GLY B 1 75 ? 0.041 13.594 19.344 1 94.94 75 GLY B O 1
ATOM 1618 N N . THR B 1 76 ? -0.22 11.984 17.812 1 97.06 76 THR B N 1
ATOM 1619 C CA . THR B 1 76 ? 1.036 12.359 17.172 1 97.06 76 THR B CA 1
ATOM 1620 C C . THR B 1 76 ? 0.775 13.094 15.852 1 97.06 76 THR B C 1
ATOM 1622 O O . THR B 1 76 ? 1.692 13.672 15.266 1 97.06 76 THR B O 1
ATOM 1625 N N . ALA B 1 77 ? -0.416 13.164 15.414 1 97.88 77 ALA B N 1
ATOM 1626 C CA . ALA B 1 77 ? -0.737 13.672 14.086 1 97.88 77 ALA B CA 1
ATOM 1627 C C . ALA B 1 77 ? -0.384 15.148 13.953 1 97.88 77 ALA B C 1
ATOM 1629 O O . ALA B 1 77 ? 0.216 15.57 12.961 1 97.88 77 ALA B O 1
ATOM 1630 N N . ALA B 1 78 ? -0.739 15.922 14.93 1 97.5 78 ALA B N 1
ATOM 1631 C CA . ALA B 1 78 ? -0.51 17.359 14.859 1 97.5 78 ALA B CA 1
ATOM 1632 C C . ALA B 1 78 ? 0.979 17.672 14.758 1 97.5 78 ALA B C 1
ATOM 1634 O O . ALA B 1 78 ? 1.39 18.5 13.945 1 97.5 78 ALA B O 1
ATOM 1635 N N . ALA B 1 79 ? 1.722 17.062 15.555 1 97.69 79 ALA B N 1
ATOM 1636 C CA . ALA B 1 79 ? 3.166 17.281 15.531 1 97.69 79 ALA B CA 1
ATOM 1637 C C . ALA B 1 79 ? 3.768 16.828 14.203 1 97.69 79 ALA B C 1
ATOM 1639 O O . ALA B 1 79 ? 4.664 17.484 13.664 1 97.69 79 ALA B O 1
ATOM 1640 N N . LEU B 1 80 ? 3.279 15.727 13.688 1 98.25 80 LEU B N 1
ATOM 1641 C CA . LEU B 1 80 ? 3.791 15.211 12.422 1 98.25 80 LEU B CA 1
ATOM 1642 C C . LEU B 1 80 ? 3.463 16.172 11.281 1 98.25 80 LEU B C 1
ATOM 1644 O O . LEU B 1 80 ? 4.316 16.438 10.43 1 98.25 80 LEU B O 1
ATOM 1648 N N . GLU B 1 81 ? 2.275 16.625 11.281 1 98.44 81 GLU B N 1
ATOM 1649 C CA . GLU B 1 81 ? 1.889 17.594 10.258 1 98.44 81 GLU B CA 1
ATOM 1650 C C . GLU B 1 81 ? 2.775 18.828 10.312 1 98.44 81 GLU B C 1
ATOM 1652 O O . GLU B 1 81 ? 3.23 19.312 9.273 1 98.44 81 GLU B O 1
ATOM 1657 N N . ALA B 1 82 ? 2.979 19.312 11.5 1 98.19 82 ALA B N 1
ATOM 1658 C CA . ALA B 1 82 ? 3.83 20.484 11.68 1 98.19 82 ALA B CA 1
ATOM 1659 C C . ALA B 1 82 ? 5.246 20.219 11.172 1 98.19 82 ALA B C 1
ATOM 1661 O O . ALA B 1 82 ? 5.863 21.094 10.555 1 98.19 82 ALA B O 1
ATOM 1662 N N . GLU B 1 83 ? 5.703 19.062 11.461 1 97.88 83 GLU B N 1
ATOM 1663 C CA . GLU B 1 83 ? 7.02 18.656 10.977 1 97.88 83 GLU B CA 1
ATOM 1664 C C . GLU B 1 83 ? 7.082 18.688 9.453 1 97.88 83 GLU B C 1
ATOM 1666 O O . GLU B 1 83 ? 8.055 19.203 8.883 1 97.88 83 GLU B O 1
ATOM 1671 N N . PHE B 1 84 ? 6.082 18.172 8.82 1 98.44 84 PHE B N 1
ATOM 1672 C CA . PHE B 1 84 ? 6.043 18.141 7.363 1 98.44 84 PHE B CA 1
ATOM 1673 C C . PHE B 1 84 ? 5.977 19.562 6.809 1 98.44 84 PHE B C 1
ATOM 1675 O O . PHE B 1 84 ? 6.691 19.906 5.863 1 98.44 84 PHE B O 1
ATOM 1682 N N . ARG B 1 85 ? 5.207 20.406 7.371 1 98.31 85 ARG B N 1
ATOM 1683 C CA . ARG B 1 85 ? 5.113 21.797 6.938 1 98.31 85 ARG B CA 1
ATOM 1684 C C . ARG B 1 85 ? 6.457 22.5 7.082 1 98.31 85 ARG B C 1
ATOM 1686 O O . ARG B 1 85 ? 6.871 23.234 6.184 1 98.31 85 ARG B O 1
ATOM 1693 N N . ALA B 1 86 ? 7.055 22.281 8.141 1 98.06 86 ALA B N 1
ATOM 1694 C CA . ALA B 1 86 ? 8.344 22.906 8.422 1 98.06 86 ALA B CA 1
ATOM 1695 C C . ALA B 1 86 ? 9.398 22.484 7.406 1 98.06 86 ALA B C 1
ATOM 1697 O O . ALA B 1 86 ? 10.367 23.203 7.164 1 98.06 86 ALA B O 1
ATOM 1698 N N . SER B 1 87 ? 9.172 21.312 6.887 1 97.94 87 SER B N 1
ATOM 1699 C CA . SER B 1 87 ? 10.102 20.781 5.898 1 97.94 87 SER B CA 1
ATOM 1700 C C . SER B 1 87 ? 9.75 21.266 4.492 1 97.94 87 SER B C 1
ATOM 1702 O O . SER B 1 87 ? 10.344 20.812 3.51 1 97.94 87 SER B O 1
ATOM 1704 N N . GLY B 1 88 ? 8.719 22.047 4.375 1 98 88 GLY B N 1
ATOM 1705 C CA . GLY B 1 88 ? 8.359 22.656 3.109 1 98 88 GLY B CA 1
ATOM 1706 C C . GLY B 1 88 ? 7.316 21.875 2.336 1 98 88 GLY B C 1
ATOM 1707 O O . GLY B 1 88 ? 7.094 22.125 1.149 1 98 88 GLY B O 1
ATOM 1708 N N . ILE B 1 89 ? 6.699 21 2.98 1 98.25 89 ILE B N 1
ATOM 1709 C CA . ILE B 1 89 ? 5.707 20.156 2.318 1 9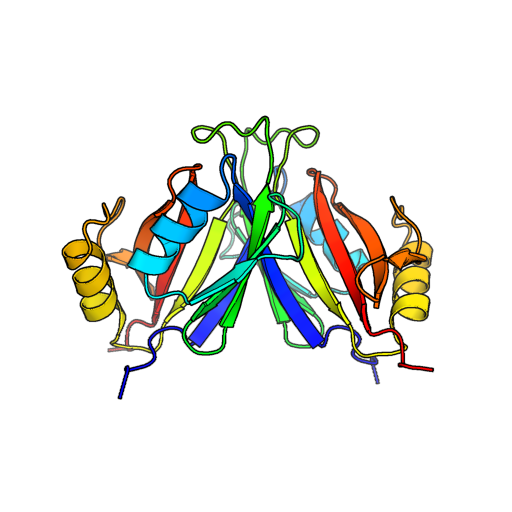8.25 89 ILE B CA 1
ATOM 1710 C C . ILE B 1 89 ? 4.34 20.844 2.371 1 98.25 89 ILE B C 1
ATOM 1712 O O . ILE B 1 89 ? 3.926 21.328 3.422 1 98.25 89 ILE B O 1
ATOM 1716 N N . THR B 1 90 ? 3.672 20.828 1.227 1 98.19 90 THR B N 1
ATOM 1717 C CA . THR B 1 90 ? 2.301 21.328 1.17 1 98.19 90 THR B CA 1
ATOM 1718 C C . THR B 1 90 ? 1.324 20.266 1.668 1 98.19 90 THR B C 1
ATOM 1720 O O . THR B 1 90 ? 1.319 19.141 1.17 1 98.19 90 THR B O 1
ATOM 1723 N N . ILE B 1 91 ? 0.559 20.656 2.637 1 98.75 91 ILE B N 1
ATOM 1724 C CA . ILE B 1 91 ? -0.518 19.797 3.129 1 98.75 91 ILE B CA 1
ATOM 1725 C C . ILE B 1 91 ? -1.799 20.094 2.35 1 98.75 91 ILE B C 1
ATOM 1727 O O . ILE B 1 91 ? -2.32 21.203 2.387 1 98.75 91 ILE B O 1
ATOM 1731 N N . ARG B 1 92 ? -2.299 19.141 1.648 1 98.69 92 ARG B N 1
ATOM 1732 C CA . ARG B 1 92 ? -3.469 19.328 0.796 1 98.69 92 ARG B CA 1
ATOM 1733 C C . ARG B 1 92 ? -4.734 19.484 1.631 1 98.69 92 ARG B C 1
ATOM 1735 O O . ARG B 1 92 ? -5.562 20.344 1.361 1 98.69 92 ARG B O 1
ATOM 1742 N N . GLU B 1 93 ? -4.941 18.594 2.617 1 98.75 93 GLU B N 1
ATOM 1743 C CA . GLU B 1 93 ? -6.023 18.656 3.596 1 98.75 93 GLU B CA 1
ATOM 1744 C C . GLU B 1 93 ? -5.477 18.672 5.02 1 98.75 93 GLU B C 1
ATOM 1746 O O . GLU B 1 93 ? -4.902 17.688 5.484 1 98.75 93 GLU B O 1
ATOM 1751 N N . PRO B 1 94 ? -5.711 19.766 5.719 1 98.69 94 PRO B N 1
ATOM 1752 C CA . PRO B 1 94 ? -5.188 19.859 7.082 1 98.69 94 PRO B CA 1
ATOM 1753 C C . PRO B 1 94 ? -5.844 18.859 8.039 1 98.69 94 PRO B C 1
ATOM 1755 O O . PRO B 1 94 ? -6.934 18.359 7.75 1 98.69 94 PRO B O 1
ATOM 1758 N N . LEU B 1 95 ? -5.164 18.672 9.133 1 98.38 95 LEU B N 1
ATOM 1759 C CA . LEU B 1 95 ? -5.652 17.75 10.156 1 98.38 95 LEU B CA 1
ATOM 1760 C C . LEU B 1 95 ? -7.051 18.141 10.617 1 98.38 95 LEU B C 1
ATOM 1762 O O . LEU B 1 95 ? -7.285 19.297 11 1 98.38 95 LEU B O 1
ATOM 1766 N N . ALA B 1 96 ? -7.957 17.219 10.508 1 98 96 ALA B N 1
ATOM 1767 C CA . ALA B 1 96 ? -9.344 17.453 10.898 1 98 96 ALA B CA 1
ATOM 1768 C C . ALA B 1 96 ? -10.055 16.141 11.219 1 98 96 ALA B C 1
ATOM 1770 O O . ALA B 1 96 ? -9.672 15.086 10.719 1 98 96 ALA B O 1
ATOM 1771 N N . PRO B 1 97 ? -11.07 16.203 12.047 1 96.56 97 PRO B N 1
ATOM 1772 C CA . PRO B 1 97 ? -11.836 14.984 12.344 1 96.56 97 PRO B CA 1
ATOM 1773 C C . PRO B 1 97 ? -12.664 14.516 11.148 1 96.56 97 PRO B C 1
ATOM 1775 O O . PRO B 1 97 ? -13.172 15.336 10.383 1 96.56 97 PRO B O 1
ATOM 1778 N N . ARG B 1 98 ? -12.742 13.203 11.062 1 94.31 98 ARG B N 1
ATOM 1779 C CA . ARG B 1 98 ? -13.555 12.586 10.023 1 94.31 98 ARG B CA 1
ATOM 1780 C C . ARG B 1 98 ? -14.758 11.859 10.625 1 94.31 98 ARG B C 1
ATOM 1782 O O . ARG B 1 98 ? -14.844 11.695 11.844 1 94.31 98 ARG B O 1
ATOM 1789 N N . GLU B 1 99 ? -15.68 11.508 9.766 1 88.81 99 GLU B N 1
ATOM 1790 C CA . GLU B 1 99 ? -16.938 10.891 10.195 1 88.81 99 GLU B CA 1
ATOM 1791 C C . GLU B 1 99 ? -16.688 9.523 10.82 1 88.81 99 GLU B C 1
ATOM 1793 O O . GLU B 1 99 ? -17.516 9.039 11.602 1 88.81 99 GLU B O 1
ATOM 1798 N N . TRP B 1 100 ? -15.609 9 10.5 1 90.38 100 TRP B N 1
ATOM 1799 C CA . TRP B 1 100 ? -15.328 7.66 11 1 90.38 100 TRP B CA 1
ATOM 1800 C C . TRP B 1 100 ? -14.414 7.715 12.219 1 90.38 100 TRP B C 1
ATOM 1802 O O . TRP B 1 100 ? -13.625 6.801 12.453 1 90.38 100 TRP B O 1
ATOM 1812 N N . LYS B 1 101 ? -14.375 8.844 12.945 1 91.12 101 LYS B N 1
ATOM 1813 C CA . LYS B 1 101 ? -13.758 9.062 14.25 1 91.12 101 LYS B CA 1
ATOM 1814 C C . LYS B 1 101 ? -12.234 9.016 14.156 1 91.12 101 LYS B C 1
ATOM 1816 O O . LYS B 1 101 ? -11.57 8.453 15.039 1 91.12 101 LYS B O 1
ATOM 1821 N N . MET B 1 102 ? -11.711 9.438 13.109 1 95.88 102 MET B N 1
ATOM 1822 C CA . MET B 1 102 ? -10.281 9.633 12.906 1 95.88 102 MET B CA 1
ATOM 1823 C C . MET B 1 102 ? -9.961 11.109 12.68 1 95.88 102 MET B C 1
ATOM 1825 O O . MET B 1 102 ? -10.766 11.836 12.094 1 95.88 102 MET B O 1
ATOM 1829 N N . ASN B 1 103 ? -8.875 11.523 13.219 1 97.62 103 ASN B N 1
ATOM 1830 C CA . ASN B 1 103 ? -8.25 12.758 12.766 1 97.62 103 ASN B CA 1
ATOM 1831 C C . ASN B 1 103 ? -7.242 12.508 11.648 1 97.62 103 ASN B C 1
ATOM 1833 O O . ASN B 1 103 ? -6.328 11.695 11.805 1 97.62 103 ASN B O 1
ATOM 1837 N N . GLU B 1 104 ? -7.418 13.195 10.539 1 98.56 104 GLU B N 1
ATOM 1838 C CA . GLU B 1 104 ? -6.566 12.875 9.398 1 98.56 104 GLU B CA 1
ATOM 1839 C C . GLU B 1 104 ? -6.035 14.141 8.734 1 98.56 104 GLU B C 1
ATOM 1841 O O . GLU B 1 104 ? -6.688 15.188 8.773 1 98.56 104 GLU B O 1
ATOM 1846 N N . PHE B 1 105 ? -4.934 14.117 8.156 1 98.81 105 PHE B N 1
ATOM 1847 C CA . PHE B 1 105 ? -4.473 15.07 7.152 1 98.81 105 PHE B CA 1
ATOM 1848 C C . PHE B 1 105 ? -3.939 14.352 5.922 1 98.81 105 PHE B C 1
ATOM 1850 O O . PHE B 1 105 ? -3.631 13.156 5.98 1 98.81 105 PHE B O 1
ATOM 1857 N N . VAL B 1 106 ? -3.895 15.047 4.805 1 98.88 106 VAL B N 1
ATOM 1858 C CA . VAL B 1 106 ? -3.604 14.414 3.523 1 98.88 106 VAL B CA 1
ATOM 1859 C C . VAL B 1 106 ? -2.598 15.25 2.746 1 98.88 106 VAL B C 1
ATOM 1861 O O . VAL B 1 106 ? -2.684 16.484 2.734 1 98.88 106 VAL B O 1
ATOM 1864 N N . LEU B 1 107 ? -1.681 14.633 2.146 1 98.75 107 LEU B N 1
ATOM 1865 C CA . LEU B 1 107 ? -0.802 15.281 1.181 1 98.75 107 LEU B CA 1
ATOM 1866 C C . LEU B 1 107 ? -0.545 14.375 -0.018 1 98.75 107 LEU B C 1
ATOM 1868 O O . LEU B 1 107 ? -0.893 13.195 0.007 1 98.75 107 LEU B O 1
ATOM 1872 N N . ASN B 1 108 ? -0.05 14.961 -1.104 1 98.69 108 ASN B N 1
ATOM 1873 C CA . ASN B 1 108 ? 0.382 14.219 -2.285 1 98.69 108 ASN B CA 1
ATOM 1874 C C . ASN B 1 108 ? 1.887 14.344 -2.504 1 98.69 108 ASN B C 1
ATOM 1876 O O . ASN B 1 108 ? 2.461 15.414 -2.312 1 98.69 108 ASN B O 1
ATOM 1880 N N . ASP B 1 109 ? 2.463 13.242 -2.869 1 98.75 109 ASP B N 1
ATOM 1881 C CA . ASP B 1 109 ? 3.842 13.375 -3.328 1 98.75 109 ASP B CA 1
ATOM 1882 C C . ASP B 1 109 ? 3.898 13.977 -4.73 1 98.75 109 ASP B C 1
ATOM 1884 O O . ASP B 1 109 ? 2.859 14.25 -5.336 1 98.75 109 ASP B O 1
ATOM 1888 N N . PRO B 1 110 ? 5.051 14.273 -5.277 1 97.75 110 PRO B N 1
ATOM 1889 C CA . PRO B 1 110 ? 5.156 14.992 -6.547 1 97.75 110 PRO B CA 1
ATOM 1890 C C . PRO B 1 110 ? 4.484 14.258 -7.703 1 97.75 110 PRO B C 1
ATOM 1892 O O . PRO B 1 110 ? 4.152 14.867 -8.719 1 97.75 110 PRO B O 1
ATOM 1895 N N . ASP B 1 111 ? 4.273 12.977 -7.578 1 98.31 111 ASP B N 1
ATOM 1896 C CA . ASP B 1 111 ? 3.703 12.18 -8.664 1 98.31 111 ASP B CA 1
ATOM 1897 C C . ASP B 1 111 ? 2.225 11.891 -8.414 1 98.31 111 ASP B C 1
ATOM 1899 O O . ASP B 1 111 ? 1.614 11.086 -9.125 1 98.31 111 ASP B O 1
ATOM 1903 N N . GLY B 1 112 ? 1.688 12.406 -7.402 1 98.19 112 GLY B N 1
ATOM 1904 C CA . GLY B 1 112 ? 0.256 12.305 -7.164 1 98.19 112 GLY B CA 1
ATOM 1905 C C . GLY B 1 112 ? -0.121 11.148 -6.258 1 98.19 112 GLY B C 1
ATOM 1906 O O . GLY B 1 112 ? -1.306 10.875 -6.051 1 98.19 112 GLY B O 1
ATOM 1907 N N . ASN B 1 113 ? 0.824 10.398 -5.758 1 98.81 113 ASN B N 1
ATOM 1908 C CA . ASN B 1 113 ? 0.488 9.438 -4.715 1 98.81 113 ASN B CA 1
ATOM 1909 C C .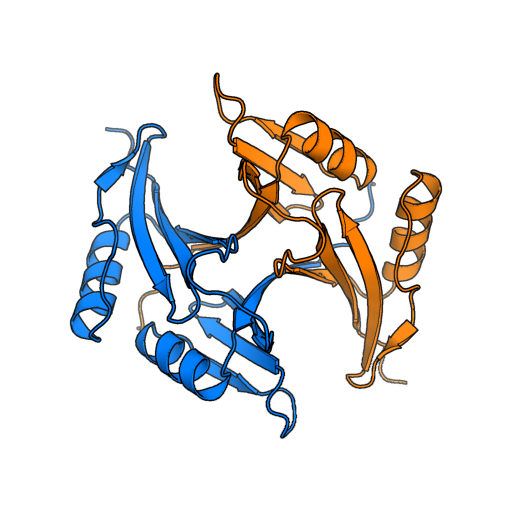 ASN B 1 113 ? -0.115 10.117 -3.49 1 98.81 113 ASN B C 1
ATOM 1911 O O . ASN B 1 113 ? 0.505 11.008 -2.9 1 98.81 113 ASN B O 1
ATOM 1915 N N . GLN B 1 114 ? -1.272 9.656 -3.143 1 98.75 114 GLN B N 1
ATOM 1916 C CA . GLN B 1 114 ? -1.946 10.258 -1.996 1 98.75 114 GLN B CA 1
ATOM 1917 C C . GLN B 1 114 ? -1.508 9.602 -0.692 1 98.75 114 GLN B C 1
ATOM 1919 O O . GLN B 1 114 ? -1.573 8.375 -0.556 1 98.75 114 GLN B O 1
ATOM 1924 N N . LEU B 1 115 ? -1.04 10.367 0.213 1 98.94 115 LEU B N 1
ATOM 1925 C CA . LEU B 1 115 ? -0.64 9.906 1.539 1 98.94 115 LEU B CA 1
ATOM 1926 C C . LEU B 1 115 ? -1.618 10.398 2.602 1 98.94 115 LEU B C 1
ATOM 1928 O O . LEU B 1 115 ? -1.764 11.602 2.811 1 98.94 115 LEU B O 1
ATOM 1932 N N . VAL B 1 116 ? -2.268 9.5 3.229 1 98.94 116 VAL B N 1
ATOM 1933 C CA . VAL B 1 116 ? -3.24 9.82 4.27 1 98.94 116 VAL B CA 1
ATOM 1934 C C . VAL B 1 116 ? -2.688 9.422 5.637 1 98.94 116 VAL B C 1
ATOM 1936 O O . VAL B 1 116 ? -2.293 8.273 5.84 1 98.94 116 VAL B O 1
ATOM 1939 N N . PHE B 1 117 ? -2.689 10.375 6.488 1 98.88 117 PHE B N 1
ATOM 1940 C CA . PHE B 1 117 ? -2.221 10.141 7.852 1 98.88 117 PHE B CA 1
ATOM 1941 C C . PHE B 1 117 ? -3.361 10.297 8.852 1 98.88 117 PHE B C 1
ATOM 1943 O O . PHE B 1 117 ? -4.012 11.344 8.906 1 98.88 117 PHE B O 1
ATOM 1950 N N . GLY B 1 118 ? -3.566 9.219 9.602 1 98.56 118 GLY B N 1
ATOM 1951 C CA . GLY B 1 118 ? -4.707 9.273 10.508 1 98.56 118 GLY B CA 1
ATOM 1952 C C . GLY B 1 118 ? -4.406 8.695 11.875 1 98.56 118 GLY B C 1
ATOM 1953 O O . GLY B 1 118 ? -3.631 7.742 12 1 98.56 118 GLY B O 1
ATOM 1954 N N . GLU B 1 119 ? -5.07 9.242 12.906 1 98.25 119 GLU B N 1
ATOM 1955 C CA . GLU B 1 119 ? -5.027 8.711 14.266 1 98.25 119 GLU B CA 1
ATOM 1956 C C . GLU B 1 119 ? -6.426 8.648 14.875 1 98.25 119 GLU B C 1
ATOM 1958 O O . GLU B 1 119 ? -7.316 9.398 14.477 1 98.25 119 GLU B O 1
ATOM 1963 N N . ASN B 1 120 ? -6.559 7.742 15.805 1 95.81 120 ASN B N 1
ATOM 1964 C CA . ASN B 1 120 ? -7.832 7.629 16.5 1 95.81 120 ASN B CA 1
ATOM 1965 C C . ASN B 1 120 ? -8.125 8.875 17.344 1 95.81 120 ASN B C 1
ATOM 1967 O O . ASN B 1 120 ? -7.219 9.445 17.953 1 95.81 120 ASN B O 1
ATOM 1971 N N . ILE B 1 121 ? -9.336 9.242 17.266 1 88.56 121 ILE B N 1
ATOM 1972 C CA . ILE B 1 121 ? -9.797 10.273 18.188 1 88.56 121 ILE B CA 1
ATOM 1973 C C . ILE B 1 121 ? -10.148 9.641 19.547 1 88.56 121 ILE B C 1
ATOM 1975 O O . ILE B 1 121 ? -10.984 8.734 19.609 1 88.56 121 ILE B O 1
ATOM 1979 N N . PRO B 1 122 ? -9.453 10.094 20.578 1 77.12 122 PRO B N 1
ATOM 1980 C CA . PRO B 1 122 ? -9.789 9.508 21.875 1 77.12 122 PRO B CA 1
ATOM 1981 C C . PRO B 1 122 ? -11.273 9.641 22.219 1 77.12 122 PRO B C 1
ATOM 1983 O O . PRO B 1 122 ? -11.914 10.617 21.828 1 77.12 122 PRO B O 1
ATOM 1986 N N . SER B 1 123 ? -11.953 8.414 22.312 1 63.75 123 SER B N 1
ATOM 1987 C CA . SER B 1 123 ? -13.328 8.477 22.812 1 63.75 123 SER B CA 1
ATOM 1988 C C . SER B 1 123 ? -13.445 9.398 24.016 1 63.75 123 SER B C 1
ATOM 1990 O O . SER B 1 123 ? -12.586 9.383 24.906 1 63.75 123 SER B O 1
ATOM 1992 N N . ALA B 1 124 ? -14.219 10.531 23.844 1 54.91 124 ALA B N 1
ATOM 1993 C CA . ALA B 1 124 ? -14.508 11.344 25.031 1 54.91 124 ALA B CA 1
ATOM 1994 C C . ALA B 1 124 ? -15.016 10.477 26.172 1 54.91 124 ALA B C 1
ATOM 1996 O O . ALA B 1 124 ? -15.68 9.461 25.953 1 54.91 124 ALA B O 1
#

Sequence (248 aa):
MTNKSIALVVPVLPVSDLTRAIDFYHRLGFTSKRYRDGDFYAFIQRDGHELHLRKFSTLNAEQNPTSVYFYLIEGTAAALEAEFRASGITIREPLAPREWKMNEFVLNDPDGNQLVFGENIPSAMTNKSIALVVPVLPVSDLTRAIDFYHRLGFTSKRYRDGDFYAFIQRDGHELHLRKFSTLNAEQNPTSVYFYLIEGTAAALEAEFRASGITIREPLAPREWKMNEFVLNDPDGNQLVFGENIPSA

pLDDT: mean 94.42, std 9.63, range [41.97, 98.94]

Solvent-accessible surface area (backbone atoms only — not comparable to full-atom values): 13405 Å² total; per-residue (Å²): 122,88,75,71,39,55,71,46,72,29,38,36,41,58,26,66,46,55,69,62,49,52,55,52,42,41,53,68,62,32,47,77,46,63,44,68,101,49,82,49,38,32,38,34,37,46,71,91,42,62,37,35,40,33,54,33,81,85,65,50,35,92,72,40,70,38,37,37,40,33,37,31,39,68,89,33,60,68,62,50,50,51,50,33,44,73,57,69,47,71,66,75,39,67,77,41,78,44,96,84,53,29,35,30,32,31,30,58,49,98,45,27,40,34,41,34,39,32,22,64,51,79,80,127,120,88,73,73,39,57,71,45,70,30,37,36,43,56,28,68,45,55,67,62,48,51,55,52,42,40,52,67,60,31,46,78,45,66,40,76,101,50,83,47,39,33,39,34,37,46,71,92,40,61,38,35,40,33,55,33,82,85,65,50,36,92,73,38,70,39,35,36,40,33,37,32,39,68,87,33,60,67,62,49,51,52,49,32,44,74,56,69,47,71,66,76,39,68,76,41,78,45,96,82,54,29,34,31,31,30,31,58,50,99,45,27,41,34,42,35,39,32,22,61,50,78,80,127